Protein AF-A0A843MCW4-F1 (afdb_monomer)

Nearest PDB structures (foldseek):
  9fmd-assembly1_NO  TM=4.579E-01  e=7.662E-01  Homo sapiens

Sequence (308 aa):
MKYQCQICGYIHDEEKEGKSFKELEKCPDCKSDVSNFEIMKKDMAYKTYECEVCHYVYDEEKEGQVLVKLGKCPVCGSPLSKFKAIQKTEYRIYQCRICNYIHDEKTEKIPLKDLKECPDCGSDISNFEPAETNENNWLISFPKQYIRNDESVRHMDTIYKLCDSGKPITAPMATELPMPDWDDILILGNQLNPMPLEEDAEVSATTVIGKNAEKPLVIENPVYVSHMSYGALSKESKIALAKGSFKAKTAMCSGEGGILPEVKNEAYKYIFEYVPNKYSVTDENLKTPDAIEIKIGQATKPGMGGLL

Mean predicted aligned error: 20.22 Å

Foldseek 3Di:
DWKAQQPPGDIDDCVVVVDDLVPDQADPPPRHGSVRIDDPDPDPDFWWKAQQPPRDIDTCVVVVHDPVVVQADPPPRHGPVRIDTDDDPPQFWKAQQPPRDIDTCVVVVADLVRDQARPPPRHGSVRIDTFDADPVRDGAPDDPVPDDPDPVPVCSVVVRVCVSVVDDDQDFDDDPPDDDDPVNDDDDDDPVVVHDDDPPDDDFQWDWAPPPDPQIDIFRHPDAADADAPVNDPPVVLLVRQLVQLVRRHEREHHQNEDDVSSQVSHSFYEYECEPVCHNVDPVVVVPGSYYDYDPADRSDGPDDDDD

Solvent-accessible surface area (backbone atoms only — not comparable to full-atom values): 19126 Å² total; per-residue (Å²): 103,47,31,34,29,75,85,77,61,55,72,50,43,28,79,82,68,75,46,60,74,88,75,51,76,40,39,90,82,81,59,44,59,50,87,48,44,44,75,59,67,96,74,79,79,74,55,33,30,32,26,78,86,75,66,52,73,47,46,24,68,85,67,74,43,60,74,86,76,61,71,37,39,90,86,79,60,46,55,57,89,45,47,43,81,50,84,84,76,84,67,55,43,31,29,28,76,84,78,64,48,73,48,44,27,68,83,68,71,48,55,75,87,76,49,84,39,38,92,85,77,62,44,57,56,85,46,47,41,82,46,56,55,49,101,83,72,42,80,55,87,62,67,74,93,72,68,75,89,55,85,90,48,86,54,50,69,56,51,50,52,36,68,67,65,73,50,87,84,86,60,68,74,76,74,91,64,92,64,87,52,75,88,74,56,84,82,80,77,68,76,71,82,66,62,61,76,62,95,83,57,90,75,82,50,61,32,66,50,54,80,87,48,99,71,51,40,77,28,54,36,90,63,61,49,70,71,53,24,45,77,84,39,56,73,67,57,47,38,51,50,8,45,48,17,33,77,63,38,11,36,25,36,37,17,71,44,34,82,54,69,67,31,54,74,39,22,57,34,32,32,38,47,47,45,91,85,45,52,66,70,40,77,69,60,69,71,69,45,64,42,75,44,76,56,87,62,42,79,59,42,71,92,47,81,88,86,131

Radius of gyration: 33.35 Å; Cα contacts (8 Å, |Δi|>4): 419; chains: 1; bounding box: 77×48×87 Å

Structure (mmCIF, N/CA/C/O backbone):
data_AF-A0A843MCW4-F1
#
_entry.id   AF-A0A843MCW4-F1
#
loop_
_atom_site.group_PDB
_atom_site.id
_atom_site.type_symbol
_atom_site.label_atom_id
_atom_site.label_alt_id
_atom_site.label_comp_id
_atom_site.label_asym_id
_atom_site.label_entity_id
_atom_site.label_seq_id
_atom_site.pdbx_PDB_ins_code
_atom_site.Cartn_x
_atom_site.Cartn_y
_atom_site.Cartn_z
_atom_site.occupancy
_atom_site.B_iso_or_equiv
_atom_site.auth_seq_id
_atom_site.auth_comp_id
_atom_site.auth_asym_id
_atom_site.auth_atom_id
_atom_site.pdbx_PDB_model_num
ATOM 1 N N . MET A 1 1 ? 27.592 7.324 -52.322 1.00 69.44 1 MET A N 1
ATOM 2 C CA . MET A 1 1 ? 28.165 6.052 -51.803 1.00 69.44 1 MET A CA 1
ATOM 3 C C . MET A 1 1 ? 29.594 6.297 -51.328 1.00 69.44 1 MET A C 1
ATOM 5 O O . MET A 1 1 ? 30.178 7.294 -51.735 1.00 69.44 1 MET A O 1
ATOM 9 N N . LYS A 1 2 ? 30.139 5.421 -50.466 1.00 79.25 2 LYS A N 1
ATOM 10 C CA . LYS A 1 2 ? 31.529 5.510 -49.985 1.00 79.25 2 LYS A CA 1
ATOM 11 C C . LYS A 1 2 ? 32.395 4.409 -50.590 1.00 79.25 2 LYS A C 1
ATOM 13 O O . LYS A 1 2 ? 31.966 3.255 -50.651 1.00 79.25 2 LYS A O 1
ATOM 18 N N . TYR A 1 3 ? 33.602 4.764 -51.002 1.00 80.81 3 TYR A N 1
ATOM 19 C CA . TYR A 1 3 ? 34.576 3.853 -51.601 1.00 80.81 3 TYR A CA 1
ATOM 20 C C . TYR A 1 3 ? 35.911 4.016 -50.887 1.00 80.81 3 TYR A C 1
ATOM 22 O O . TYR A 1 3 ? 36.324 5.147 -50.636 1.00 80.81 3 TYR A O 1
ATOM 30 N N . GLN A 1 4 ? 36.591 2.913 -50.580 1.00 78.31 4 GLN A N 1
ATOM 31 C CA . GLN A 1 4 ? 37.893 2.948 -49.915 1.00 78.31 4 GLN A CA 1
ATOM 32 C C . GLN A 1 4 ? 38.980 2.404 -50.838 1.00 78.31 4 GLN A C 1
ATOM 34 O O . GLN A 1 4 ? 38.875 1.285 -51.348 1.00 78.31 4 GLN A O 1
ATOM 39 N N . CYS A 1 5 ? 40.040 3.189 -51.022 1.00 78.38 5 CYS A N 1
ATOM 40 C CA . CYS A 1 5 ? 41.244 2.752 -51.716 1.00 78.38 5 CYS A CA 1
ATOM 41 C C . CYS A 1 5 ? 41.955 1.675 -50.891 1.00 78.38 5 CYS A C 1
ATOM 43 O O . CYS A 1 5 ? 42.401 1.949 -49.778 1.00 78.38 5 CYS A O 1
ATOM 45 N N . GLN A 1 6 ? 42.134 0.480 -51.448 1.00 76.38 6 GLN A N 1
ATOM 46 C CA . GLN A 1 6 ? 42.791 -0.640 -50.763 1.00 76.38 6 GLN A CA 1
ATOM 47 C C . GLN A 1 6 ? 44.318 -0.480 -50.653 1.00 76.38 6 GLN A C 1
ATOM 49 O O . GLN A 1 6 ? 44.971 -1.240 -49.946 1.00 76.38 6 GLN A O 1
ATOM 54 N N . ILE A 1 7 ? 44.898 0.519 -51.330 1.00 73.44 7 ILE A N 1
ATOM 55 C CA . ILE A 1 7 ? 46.341 0.802 -51.282 1.00 73.44 7 ILE A CA 1
ATOM 56 C C . ILE A 1 7 ? 46.698 1.760 -50.141 1.00 73.44 7 ILE A C 1
ATOM 58 O O . ILE A 1 7 ? 47.665 1.517 -49.427 1.00 73.44 7 ILE A O 1
ATOM 62 N N . CYS A 1 8 ? 45.955 2.861 -49.976 1.00 65.88 8 CYS A N 1
ATOM 63 C CA . CYS A 1 8 ? 46.290 3.905 -48.993 1.00 65.88 8 CYS A CA 1
ATOM 64 C C . CYS A 1 8 ? 45.186 4.212 -47.976 1.00 65.88 8 CYS A C 1
ATOM 66 O O . CYS A 1 8 ? 45.410 4.988 -47.053 1.00 65.88 8 CYS A O 1
ATOM 68 N N . GLY A 1 9 ? 43.993 3.636 -48.130 1.00 64.62 9 GLY A N 1
ATOM 69 C CA . GLY A 1 9 ? 42.875 3.857 -47.216 1.00 64.62 9 GLY A CA 1
ATOM 70 C C . GLY A 1 9 ? 42.079 5.145 -47.447 1.00 64.62 9 GLY A C 1
ATOM 71 O O . GLY A 1 9 ? 41.150 5.388 -46.682 1.00 64.62 9 GLY A O 1
ATOM 72 N N . TYR A 1 10 ? 42.380 5.943 -48.484 1.00 77.62 10 TYR A N 1
ATOM 73 C CA . TYR A 1 10 ? 41.585 7.125 -48.851 1.00 77.62 10 TYR A CA 1
ATOM 74 C C . TYR A 1 10 ? 40.106 6.767 -49.060 1.00 77.62 10 TYR A C 1
ATOM 76 O O . TYR A 1 10 ? 39.800 5.805 -49.772 1.00 77.62 10 TYR A O 1
ATOM 84 N N . ILE A 1 11 ? 39.202 7.559 -48.471 1.00 77.94 11 ILE A N 1
ATOM 85 C CA . ILE A 1 11 ? 37.749 7.357 -48.536 1.00 77.94 11 ILE A CA 1
ATOM 86 C C . ILE A 1 11 ? 37.133 8.419 -49.448 1.00 77.94 11 ILE A C 1
ATOM 88 O O . ILE A 1 11 ? 37.114 9.594 -49.094 1.00 77.94 11 ILE A O 1
ATOM 92 N N . HIS A 1 12 ? 36.581 7.989 -50.583 1.00 79.19 12 HIS A N 1
ATOM 93 C CA . HIS A 1 12 ? 35.784 8.838 -51.470 1.00 79.19 12 HIS A CA 1
ATOM 94 C C . HIS A 1 12 ? 34.314 8.784 -51.059 1.00 79.19 12 HIS A C 1
ATOM 96 O O . HIS A 1 12 ? 33.696 7.718 -51.137 1.00 79.19 12 HIS A O 1
ATOM 102 N N . ASP A 1 13 ? 33.754 9.914 -50.626 1.00 82.00 13 ASP A N 1
ATOM 103 C CA . ASP A 1 13 ? 32.345 10.053 -50.239 1.00 82.00 13 ASP A CA 1
ATOM 104 C C . ASP A 1 13 ? 31.614 10.967 -51.229 1.00 82.00 13 ASP A C 1
ATOM 106 O O . ASP A 1 13 ? 31.750 12.191 -51.186 1.00 82.00 13 ASP A O 1
ATOM 110 N N . GLU A 1 14 ? 30.829 10.369 -52.128 1.00 80.00 14 GLU A N 1
ATOM 111 C CA . GLU A 1 14 ? 30.171 11.098 -53.223 1.00 80.00 14 GLU A CA 1
ATOM 112 C C . GLU A 1 14 ? 29.222 12.211 -52.737 1.00 80.00 14 GLU A C 1
ATOM 114 O O . GLU A 1 14 ? 29.056 13.206 -53.438 1.00 80.00 14 GLU A O 1
ATOM 119 N N . GLU A 1 15 ? 28.618 12.079 -51.546 1.00 73.38 15 GLU A N 1
ATOM 120 C CA . GLU A 1 15 ? 27.717 13.105 -50.988 1.00 73.38 15 GLU A CA 1
ATOM 121 C C . GLU A 1 15 ? 28.488 14.318 -50.465 1.00 73.38 15 GLU A C 1
ATOM 123 O O . GLU A 1 15 ? 28.042 15.455 -50.603 1.00 73.38 15 GLU A O 1
ATOM 128 N N . LYS A 1 16 ? 29.660 14.078 -49.873 1.00 75.50 16 LYS A N 1
ATOM 129 C CA . LYS A 1 16 ? 30.491 15.126 -49.276 1.00 75.50 16 LYS A CA 1
ATOM 130 C C . LYS A 1 16 ? 31.325 15.859 -50.321 1.00 75.50 16 LYS A C 1
ATOM 132 O O . LYS A 1 16 ? 31.553 17.059 -50.197 1.00 75.50 16 LYS A O 1
ATOM 137 N N . GLU A 1 17 ? 31.793 15.138 -51.331 1.00 75.12 17 GLU A N 1
ATOM 138 C CA . GLU A 1 17 ? 32.662 15.687 -52.373 1.00 75.12 17 GLU A CA 1
ATOM 139 C C . GLU A 1 17 ? 31.891 16.206 -53.592 1.00 75.12 17 GLU A C 1
ATOM 141 O O . GLU A 1 17 ? 32.477 16.874 -54.444 1.00 75.12 17 GLU A O 1
ATOM 146 N N . GLY A 1 18 ? 30.585 15.921 -53.685 1.00 71.69 18 GLY A N 1
ATOM 147 C CA . GLY A 1 18 ? 29.725 16.373 -54.783 1.00 71.69 18 GLY A CA 1
ATOM 148 C C . GLY A 1 18 ? 30.126 15.821 -56.156 1.00 71.69 18 GLY A C 1
ATOM 149 O O . GLY A 1 18 ? 29.687 16.351 -57.174 1.00 71.69 18 GLY A O 1
ATOM 150 N N . LYS A 1 19 ? 30.974 14.785 -56.186 1.00 75.88 19 LYS A N 1
ATOM 151 C CA . LYS A 1 19 ? 31.511 14.136 -57.389 1.00 75.88 19 LYS A CA 1
ATOM 152 C C . LYS A 1 19 ? 31.263 12.639 -57.330 1.00 75.88 19 LYS A C 1
ATOM 154 O O . LYS A 1 19 ? 31.558 11.997 -56.316 1.00 75.88 19 LYS A O 1
ATOM 159 N N . SER A 1 20 ? 30.753 12.071 -58.421 1.00 79.94 20 SER A N 1
ATOM 160 C CA . SER A 1 20 ? 30.540 10.624 -58.499 1.00 79.94 20 SER A CA 1
ATOM 161 C C . SER A 1 20 ? 31.873 9.883 -58.601 1.00 79.94 20 SER A C 1
ATOM 163 O O . SER A 1 20 ? 32.802 10.341 -59.259 1.00 79.94 20 SER A O 1
ATOM 165 N N . PHE A 1 21 ? 31.959 8.692 -58.010 1.00 81.31 21 PHE A N 1
ATOM 166 C CA . PHE A 1 21 ? 33.124 7.812 -58.092 1.00 81.31 21 PHE A CA 1
ATOM 167 C C . PHE A 1 21 ? 33.522 7.492 -59.542 1.00 81.31 21 PHE A C 1
ATOM 169 O O . PHE A 1 21 ? 34.699 7.326 -59.840 1.00 81.31 21 PHE A O 1
ATOM 176 N N . LYS A 1 22 ? 32.555 7.479 -60.469 1.00 80.19 22 LYS A N 1
ATOM 177 C CA . LYS A 1 22 ? 32.808 7.269 -61.904 1.00 80.19 22 LYS A CA 1
ATOM 178 C C . LYS A 1 22 ? 33.642 8.379 -62.555 1.00 80.19 22 LYS A C 1
ATOM 180 O O . LYS A 1 22 ? 34.147 8.171 -63.651 1.00 80.19 22 LYS A O 1
ATOM 185 N N . GLU A 1 23 ? 33.755 9.538 -61.912 1.00 81.06 23 GLU A N 1
ATOM 186 C CA . GLU A 1 23 ? 34.541 10.682 -62.388 1.00 81.06 23 GLU A CA 1
ATOM 187 C C . GLU A 1 23 ? 35.993 10.645 -61.889 1.00 81.06 23 GLU A C 1
ATOM 189 O O . GLU A 1 23 ? 36.800 11.487 -62.284 1.00 81.06 23 GLU A O 1
ATOM 194 N N . LEU A 1 24 ? 36.352 9.685 -61.028 1.00 80.88 24 LEU A N 1
ATOM 195 C CA . LEU A 1 24 ? 37.744 9.465 -60.656 1.00 80.88 24 LEU A CA 1
ATOM 196 C C . LEU A 1 24 ? 38.452 8.606 -61.702 1.00 80.88 24 LEU A C 1
ATOM 198 O O . LEU A 1 24 ? 38.015 7.508 -62.029 1.00 80.88 24 LEU A O 1
ATOM 202 N N . GLU A 1 25 ? 39.607 9.084 -62.162 1.00 83.56 25 GLU A N 1
ATOM 203 C CA . GLU A 1 25 ? 40.545 8.283 -62.958 1.00 83.56 25 GLU A CA 1
ATOM 204 C C . GLU A 1 25 ? 41.611 7.611 -62.081 1.00 83.56 25 GLU A C 1
ATOM 206 O O . GLU A 1 25 ? 42.102 6.530 -62.403 1.00 83.56 25 GLU A O 1
ATOM 211 N N . LYS A 1 26 ? 41.983 8.240 -60.955 1.00 86.81 26 LYS A N 1
ATOM 212 C CA . LYS A 1 26 ? 42.995 7.750 -60.002 1.00 86.81 26 LYS A CA 1
ATOM 213 C C . LYS A 1 26 ? 42.648 8.155 -58.575 1.00 86.81 26 LYS A C 1
ATOM 215 O O . LYS A 1 26 ? 41.974 9.161 -58.366 1.00 86.81 26 LYS A O 1
ATOM 220 N N . CYS A 1 27 ? 43.187 7.430 -57.597 1.00 80.88 27 CYS A N 1
ATOM 221 C CA . CYS A 1 27 ? 43.131 7.817 -56.190 1.00 80.88 27 CYS A CA 1
ATOM 222 C C . CYS A 1 27 ? 43.669 9.251 -56.003 1.00 80.88 27 CYS A C 1
ATOM 224 O O . CYS A 1 27 ? 44.809 9.514 -56.403 1.00 80.88 27 CYS A O 1
ATOM 226 N N . PRO A 1 28 ? 42.914 10.179 -55.384 1.00 82.25 28 PRO A N 1
ATOM 227 C CA . PRO A 1 28 ? 43.373 11.551 -55.159 1.00 82.25 28 PRO A CA 1
ATOM 228 C C . PRO A 1 28 ? 44.653 11.617 -54.324 1.00 82.25 28 PRO A C 1
ATOM 230 O O . PRO A 1 28 ? 45.510 12.463 -54.596 1.00 82.25 28 PRO A O 1
ATOM 233 N N . ASP A 1 29 ? 44.789 10.681 -53.384 1.00 81.94 29 ASP A N 1
ATOM 234 C CA . ASP A 1 29 ? 45.876 10.596 -52.416 1.00 81.94 29 ASP A CA 1
ATOM 235 C C . ASP A 1 29 ? 47.100 9.850 -52.982 1.00 81.94 29 ASP A C 1
ATOM 237 O O . ASP A 1 29 ? 48.098 10.469 -53.345 1.00 81.94 29 ASP A O 1
ATOM 241 N N . CYS A 1 30 ? 47.014 8.531 -53.188 1.00 79.69 30 CYS A N 1
ATOM 242 C CA . CYS A 1 30 ? 48.171 7.722 -53.600 1.00 79.69 30 CYS A CA 1
ATOM 243 C C . CYS A 1 30 ? 48.357 7.555 -55.118 1.00 79.69 30 CYS A C 1
ATOM 245 O O . CYS A 1 30 ? 49.265 6.847 -55.550 1.00 79.69 30 CYS A O 1
ATOM 247 N N . LYS A 1 31 ? 47.496 8.170 -55.943 1.00 85.19 31 LYS A N 1
ATOM 248 C CA . LYS A 1 31 ? 47.510 8.086 -57.420 1.00 85.19 31 LYS A CA 1
ATOM 249 C C . LYS A 1 31 ? 47.381 6.671 -58.005 1.00 85.19 31 LYS A C 1
ATOM 251 O O . LYS A 1 31 ? 47.575 6.504 -59.210 1.00 85.19 31 LYS A O 1
ATOM 256 N N . SER A 1 32 ? 47.041 5.675 -57.185 1.00 78.56 32 SER A N 1
ATOM 257 C CA . SER A 1 32 ? 46.741 4.320 -57.650 1.00 78.56 32 SER A CA 1
ATOM 258 C C . SER A 1 32 ? 45.510 4.309 -58.556 1.00 78.56 32 SER A C 1
ATOM 260 O O . SER A 1 32 ? 44.662 5.202 -58.495 1.00 78.56 32 SER A O 1
ATOM 262 N N . ASP A 1 33 ? 45.440 3.308 -59.428 1.00 84.69 33 ASP A N 1
ATOM 263 C CA . ASP A 1 33 ? 44.321 3.139 -60.347 1.00 84.69 33 ASP A CA 1
ATOM 264 C C . ASP A 1 33 ? 43.005 2.926 -59.584 1.00 84.69 33 ASP A C 1
ATOM 266 O O . ASP A 1 33 ? 42.992 2.271 -58.535 1.00 84.69 33 ASP A O 1
ATOM 270 N N . VAL A 1 34 ? 41.902 3.465 -60.110 1.00 81.88 34 VAL A N 1
ATOM 271 C CA . VAL A 1 34 ? 40.573 3.365 -59.483 1.00 81.88 34 VAL A CA 1
ATOM 272 C C . VAL A 1 34 ? 40.051 1.939 -59.348 1.00 81.88 34 VAL A C 1
ATOM 274 O O . VAL A 1 34 ? 39.206 1.697 -58.492 1.00 81.88 34 VAL A O 1
ATOM 277 N N . SER A 1 35 ? 40.596 0.976 -60.095 1.00 80.94 35 SER A N 1
ATOM 278 C CA . SER A 1 35 ? 40.344 -0.458 -59.879 1.00 80.94 35 SER A CA 1
ATOM 279 C C . SER A 1 35 ? 40.717 -0.948 -58.476 1.00 80.94 35 SER A C 1
ATOM 281 O O . SER A 1 35 ? 40.186 -1.961 -58.033 1.00 80.94 35 SER A O 1
ATOM 283 N N . ASN A 1 36 ? 41.577 -0.224 -57.749 1.00 78.94 36 ASN A N 1
ATOM 284 C CA . ASN A 1 36 ? 41.955 -0.549 -56.371 1.00 78.94 36 ASN A CA 1
ATOM 285 C C . ASN A 1 36 ? 40.997 0.030 -55.319 1.00 78.94 36 ASN A C 1
ATOM 287 O O . ASN A 1 36 ? 41.298 -0.018 -54.124 1.00 78.94 36 ASN A O 1
ATOM 291 N N . PHE A 1 37 ? 39.879 0.631 -55.727 1.00 80.25 37 PHE A N 1
ATOM 292 C CA . PHE A 1 37 ? 38.828 1.043 -54.805 1.00 80.25 37 PHE A CA 1
ATOM 293 C C . PHE A 1 37 ? 37.769 -0.039 -54.697 1.00 80.25 37 PHE A C 1
ATOM 295 O O . PHE A 1 37 ? 37.211 -0.495 -55.693 1.00 80.25 37 PHE A O 1
ATOM 302 N N . GLU A 1 38 ? 37.427 -0.377 -53.462 1.00 74.62 38 GLU A N 1
ATOM 303 C CA . GLU A 1 38 ? 36.286 -1.235 -53.183 1.00 74.62 38 GLU A CA 1
ATOM 304 C C 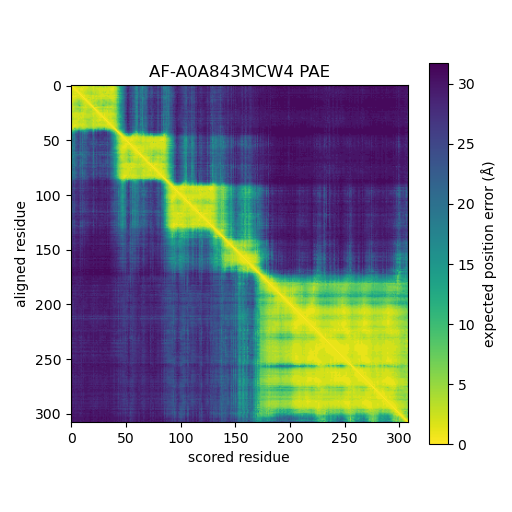. GLU A 1 38 ? 35.119 -0.403 -52.660 1.00 74.62 38 GLU A C 1
ATOM 306 O O . GLU A 1 38 ? 35.286 0.545 -51.882 1.00 74.62 38 GLU A O 1
ATOM 311 N N . ILE A 1 39 ? 33.912 -0.766 -53.105 1.00 70.56 39 ILE A N 1
ATOM 312 C CA . ILE A 1 39 ? 32.674 -0.239 -52.536 1.00 70.56 39 ILE A CA 1
ATOM 313 C C . ILE A 1 39 ? 32.658 -0.642 -51.070 1.00 70.56 39 ILE A C 1
ATOM 315 O O . ILE A 1 39 ? 32.650 -1.835 -50.755 1.00 70.56 39 ILE A O 1
ATOM 319 N N . MET A 1 40 ? 32.563 0.341 -50.179 1.00 63.81 40 MET A N 1
ATOM 320 C CA . MET A 1 40 ? 32.256 0.054 -48.787 1.00 63.81 40 MET A CA 1
ATOM 321 C C . MET A 1 40 ? 30.799 -0.413 -48.730 1.00 63.81 40 MET A C 1
ATOM 323 O O . MET A 1 40 ? 29.864 0.392 -48.698 1.00 63.81 40 MET A O 1
ATOM 327 N N . LYS A 1 41 ? 30.593 -1.735 -48.799 1.00 49.56 41 LYS A N 1
ATOM 328 C CA . LYS A 1 41 ? 29.284 -2.345 -48.549 1.00 49.56 41 LYS A CA 1
ATOM 329 C C . LYS A 1 41 ? 28.898 -1.995 -47.117 1.00 49.56 41 LYS A C 1
ATOM 331 O O . LYS A 1 41 ? 29.693 -2.177 -46.203 1.00 49.56 41 LYS A O 1
ATOM 336 N N . LYS A 1 42 ? 27.686 -1.473 -46.942 1.00 43.19 42 LYS A N 1
ATOM 337 C CA . LYS A 1 42 ? 27.235 -0.825 -45.705 1.00 43.19 42 LYS A CA 1
ATOM 338 C C . LYS A 1 42 ? 27.132 -1.740 -44.474 1.00 43.19 42 LYS A C 1
ATOM 340 O O . LYS A 1 42 ? 26.821 -1.218 -43.419 1.00 43.19 42 LYS A O 1
ATOM 345 N N . ASP A 1 43 ? 27.449 -3.034 -44.567 1.00 40.56 43 ASP A N 1
ATOM 346 C CA . ASP A 1 43 ? 27.324 -3.982 -43.456 1.00 40.56 43 ASP A CA 1
ATOM 347 C C . ASP A 1 43 ? 28.400 -5.087 -43.522 1.00 40.56 43 ASP A C 1
ATOM 349 O O . ASP A 1 43 ? 28.171 -6.176 -44.051 1.00 40.56 43 ASP A O 1
ATOM 353 N N . MET A 1 44 ? 29.589 -4.834 -42.971 1.00 36.91 44 MET A N 1
ATOM 354 C CA . MET A 1 44 ? 30.461 -5.904 -42.466 1.00 36.91 44 MET A CA 1
ATOM 355 C C . MET A 1 44 ? 30.278 -5.930 -40.950 1.00 36.91 44 MET A C 1
ATOM 357 O O . MET A 1 44 ? 30.900 -5.166 -40.220 1.00 36.91 44 MET A O 1
ATOM 361 N N . ALA A 1 45 ? 29.342 -6.755 -40.483 1.00 43.88 45 ALA A N 1
ATOM 362 C CA . ALA A 1 45 ? 29.113 -6.939 -39.058 1.00 43.88 45 ALA A CA 1
ATOM 363 C C . ALA A 1 45 ? 30.297 -7.720 -38.471 1.00 43.88 45 ALA A C 1
ATOM 365 O O . ALA A 1 45 ? 30.369 -8.938 -38.643 1.00 43.88 45 ALA A O 1
ATOM 366 N N . TYR A 1 46 ? 31.224 -7.018 -37.818 1.00 48.84 46 TYR A N 1
ATOM 367 C CA . TYR A 1 46 ? 32.192 -7.629 -36.911 1.00 48.84 46 TYR A CA 1
ATOM 368 C C . TYR A 1 46 ? 31.417 -8.400 -35.837 1.00 48.84 46 TYR A C 1
ATOM 370 O O . TYR A 1 46 ? 30.456 -7.878 -35.265 1.00 48.84 46 TYR A O 1
ATOM 378 N N . LYS A 1 47 ? 31.766 -9.673 -35.628 1.00 60.34 47 LYS A N 1
ATOM 379 C CA . LYS A 1 47 ? 31.042 -10.564 -34.714 1.00 60.34 47 LYS A CA 1
ATOM 380 C C . LYS A 1 47 ? 31.919 -10.935 -33.533 1.00 60.34 47 LYS A C 1
ATOM 382 O O . LYS A 1 47 ? 33.124 -11.136 -33.658 1.00 60.34 47 LYS A O 1
ATOM 387 N N . THR A 1 48 ? 31.278 -11.077 -32.384 1.00 70.06 48 THR A N 1
ATOM 388 C CA . THR A 1 48 ? 31.903 -11.634 -31.192 1.00 70.06 48 THR A CA 1
ATOM 389 C C . THR A 1 48 ? 31.492 -13.098 -31.072 1.00 70.06 48 THR A C 1
ATOM 391 O O . THR A 1 48 ? 30.354 -13.462 -31.376 1.00 70.06 48 THR A O 1
ATOM 394 N N . TYR A 1 49 ? 32.416 -13.951 -30.650 1.00 76.62 49 TYR A N 1
ATOM 395 C CA . TYR A 1 49 ? 32.194 -15.385 -30.520 1.00 76.62 49 TYR A CA 1
ATOM 396 C C . TYR A 1 49 ? 32.652 -15.873 -29.157 1.00 76.62 49 TYR A C 1
ATOM 398 O O . TYR A 1 49 ? 33.664 -15.412 -28.645 1.00 76.62 49 TYR A O 1
ATOM 406 N N . GLU A 1 50 ? 31.961 -16.854 -28.598 1.00 78.62 50 GLU A N 1
ATOM 407 C CA . GLU A 1 50 ? 32.314 -17.471 -27.323 1.00 78.62 50 GLU A CA 1
ATOM 408 C C . GLU A 1 50 ? 32.596 -18.961 -27.517 1.00 78.62 50 GLU A C 1
ATOM 410 O O . GLU A 1 50 ? 31.824 -19.672 -28.165 1.00 78.62 50 GLU A O 1
ATOM 415 N N . CYS A 1 51 ? 33.709 -19.445 -26.967 1.00 75.69 51 CYS A N 1
ATOM 416 C CA . CYS A 1 51 ? 34.028 -20.866 -26.950 1.00 75.69 51 CYS A CA 1
ATOM 417 C C . CYS A 1 51 ? 33.153 -21.603 -25.933 1.00 75.69 51 CYS A C 1
ATOM 419 O O . CYS A 1 51 ? 33.291 -21.396 -24.737 1.00 75.69 51 CYS A O 1
ATOM 421 N N . GLU A 1 52 ? 32.349 -22.560 -26.375 1.00 76.25 52 GLU A N 1
ATOM 422 C CA . GLU A 1 52 ? 31.458 -23.350 -25.515 1.00 76.25 52 GLU A CA 1
ATOM 423 C C . GLU A 1 52 ? 32.177 -24.257 -24.508 1.00 76.25 52 GLU A C 1
ATOM 425 O O . GLU A 1 52 ? 31.541 -24.823 -23.628 1.00 76.25 52 GLU A O 1
ATOM 430 N N . VAL A 1 53 ? 33.484 -24.474 -24.679 1.00 74.56 53 VAL A N 1
ATOM 431 C CA . VAL A 1 53 ? 34.263 -25.386 -23.827 1.00 74.56 53 VAL A CA 1
ATOM 432 C C . VAL A 1 53 ? 34.920 -24.646 -22.667 1.00 74.56 53 VAL A C 1
ATOM 434 O O . VAL A 1 53 ? 35.044 -25.198 -21.581 1.00 74.56 53 VAL A O 1
ATOM 437 N N . CYS A 1 54 ? 35.386 -23.417 -22.899 1.00 62.78 54 CYS A N 1
ATOM 438 C CA . CYS A 1 54 ? 36.154 -22.661 -21.907 1.00 62.78 54 CYS A CA 1
ATOM 439 C C . CYS A 1 54 ? 35.695 -21.209 -21.742 1.00 62.78 54 CYS A C 1
ATOM 441 O O . CYS A 1 54 ? 36.403 -20.428 -21.116 1.00 62.78 54 CYS A O 1
ATOM 443 N N . HIS A 1 55 ? 34.579 -20.833 -22.367 1.00 68.94 55 HIS A N 1
ATOM 444 C CA . HIS A 1 55 ? 33.968 -19.501 -22.319 1.00 68.94 55 HIS A CA 1
ATOM 445 C C . HIS A 1 55 ? 34.882 -18.352 -22.773 1.00 68.94 55 HIS A C 1
ATOM 447 O O . HIS A 1 55 ? 34.644 -17.184 -22.483 1.00 68.94 55 HIS A O 1
ATOM 453 N N . TYR A 1 56 ? 35.941 -18.666 -23.529 1.00 74.38 56 TYR A N 1
ATOM 454 C CA . TYR A 1 56 ? 36.815 -17.645 -24.098 1.00 74.38 56 TYR A CA 1
ATOM 455 C C . TYR A 1 56 ? 36.064 -16.847 -25.165 1.00 74.38 56 TYR A C 1
ATOM 457 O O . TYR A 1 56 ? 35.567 -17.426 -26.137 1.00 74.38 56 TYR A O 1
ATOM 465 N N . VAL A 1 57 ? 36.030 -15.527 -24.990 1.00 72.50 57 VAL A N 1
ATOM 466 C CA . VAL A 1 57 ? 35.371 -14.589 -25.897 1.00 72.50 57 VAL A CA 1
ATOM 467 C C . VAL A 1 57 ? 36.387 -14.034 -26.893 1.00 72.50 57 VAL A C 1
ATOM 469 O O . VAL A 1 57 ? 37.373 -13.411 -26.506 1.00 72.50 57 VAL A O 1
ATOM 472 N N . TYR A 1 58 ? 36.130 -14.255 -28.179 1.00 75.00 58 TYR A N 1
ATOM 473 C CA . TYR A 1 58 ? 36.902 -13.731 -29.296 1.00 75.00 58 TYR A CA 1
ATOM 474 C C . TYR A 1 58 ? 36.128 -12.610 -29.993 1.00 75.00 58 TYR A C 1
ATOM 476 O O . TYR A 1 58 ? 35.020 -12.825 -30.488 1.00 75.00 58 TYR A O 1
ATOM 484 N N . ASP A 1 59 ? 36.715 -11.418 -30.028 1.00 75.81 59 ASP A N 1
ATOM 485 C CA . ASP A 1 59 ? 36.132 -10.219 -30.628 1.00 75.81 59 ASP A CA 1
ATOM 486 C C . ASP A 1 59 ? 36.937 -9.838 -31.877 1.00 75.81 59 ASP A C 1
ATOM 488 O O . ASP A 1 59 ? 38.0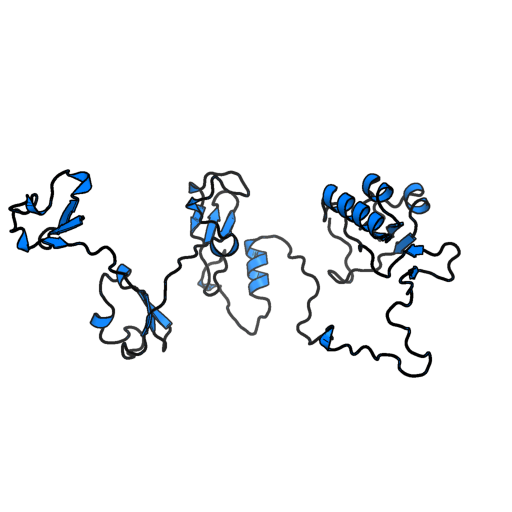74 -9.374 -31.778 1.00 75.81 59 ASP A O 1
ATOM 492 N N . GLU A 1 60 ? 36.350 -10.057 -33.057 1.00 75.25 60 GLU A N 1
ATOM 493 C CA . GLU A 1 60 ? 37.019 -9.805 -34.340 1.00 75.25 60 GLU A CA 1
ATOM 494 C C . GLU A 1 60 ? 37.402 -8.331 -34.538 1.00 75.25 60 GLU A C 1
ATOM 496 O O . GLU A 1 60 ? 38.341 -8.035 -35.279 1.00 75.25 60 GLU A O 1
ATOM 501 N N . GLU A 1 61 ? 36.693 -7.404 -33.885 1.00 66.38 61 GLU A N 1
ATOM 502 C CA . GLU A 1 61 ? 36.967 -5.969 -33.968 1.00 66.38 61 GLU A CA 1
ATOM 503 C C . GLU A 1 61 ? 38.199 -5.599 -33.136 1.00 66.38 61 GLU A C 1
ATOM 505 O O . GLU A 1 61 ? 39.098 -4.918 -33.629 1.00 66.38 61 GLU A O 1
ATOM 510 N N . LYS A 1 62 ? 38.286 -6.103 -31.898 1.00 68.12 62 LYS A N 1
ATOM 511 C CA . LYS A 1 62 ? 39.437 -5.851 -31.010 1.00 68.12 62 LYS A CA 1
ATOM 512 C C . LYS A 1 62 ? 40.724 -6.472 -31.527 1.00 68.12 62 LYS A C 1
ATOM 514 O O . LYS A 1 62 ? 41.787 -5.870 -31.419 1.00 68.12 62 LYS A O 1
ATOM 519 N N . GLU A 1 63 ? 40.620 -7.675 -32.069 1.00 73.62 63 GLU A N 1
ATOM 520 C CA . GLU A 1 63 ? 41.773 -8.435 -32.548 1.00 73.62 63 GLU A CA 1
ATOM 521 C C . GLU A 1 63 ? 42.164 -8.032 -33.980 1.00 73.62 63 GLU A C 1
ATOM 523 O O . GLU A 1 63 ? 43.195 -8.466 -34.492 1.00 73.62 63 GLU A O 1
ATOM 528 N N . GLY A 1 64 ? 41.342 -7.211 -34.652 1.00 63.16 64 GLY A N 1
ATOM 529 C CA . GLY A 1 64 ? 41.557 -6.783 -36.037 1.00 63.16 64 GLY A CA 1
ATOM 530 C C . GLY A 1 64 ? 41.624 -7.951 -37.028 1.00 63.16 64 GLY A C 1
ATOM 531 O O . GLY A 1 64 ? 42.174 -7.820 -38.125 1.00 63.16 64 GLY A O 1
ATOM 532 N N . GLN A 1 65 ? 41.109 -9.118 -36.635 1.00 68.56 65 GLN A N 1
ATOM 533 C CA . GLN A 1 65 ? 41.270 -10.381 -37.335 1.00 68.56 65 GLN A CA 1
ATOM 534 C C . GLN A 1 65 ? 40.004 -11.230 -37.188 1.00 68.56 65 GLN A C 1
ATOM 536 O O . GLN A 1 65 ? 39.393 -11.297 -36.131 1.00 68.56 65 GLN A O 1
ATOM 541 N N . VAL A 1 66 ? 39.607 -11.899 -38.272 1.00 71.88 66 VAL A N 1
ATOM 542 C CA . VAL A 1 66 ? 38.430 -12.780 -38.275 1.00 71.88 66 VAL A CA 1
ATOM 543 C C . VAL A 1 66 ? 38.730 -14.135 -37.620 1.00 71.88 66 VAL A C 1
ATOM 545 O O . VAL A 1 66 ? 39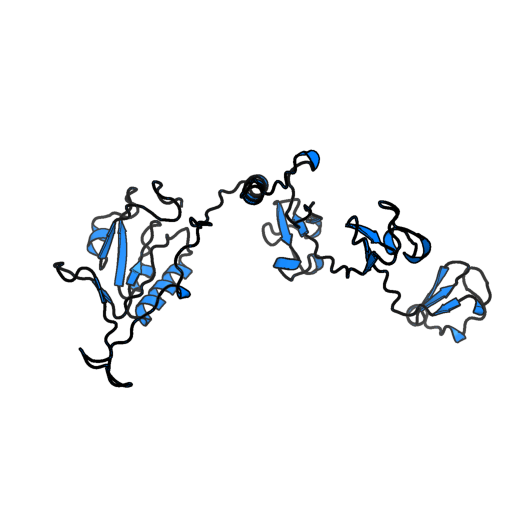.806 -14.704 -37.841 1.00 71.88 66 VAL A O 1
ATOM 548 N N . LEU A 1 67 ? 37.764 -14.696 -36.881 1.00 71.19 67 LEU A N 1
ATOM 549 C CA . LEU A 1 67 ? 37.895 -15.899 -36.037 1.00 71.19 67 LEU A CA 1
ATOM 550 C C . LEU A 1 67 ? 38.473 -17.094 -36.798 1.00 71.19 67 LEU A C 1
ATOM 552 O O . LEU A 1 67 ? 39.288 -17.852 -36.271 1.00 71.19 67 LEU A O 1
ATOM 556 N N . VAL A 1 68 ? 38.083 -17.249 -38.065 1.00 70.38 68 VAL A N 1
ATOM 557 C CA . VAL A 1 68 ? 38.540 -18.339 -38.943 1.00 70.38 68 VAL A CA 1
ATOM 558 C C . VAL A 1 68 ? 40.062 -18.401 -39.092 1.00 70.38 68 VAL A C 1
ATOM 560 O O . VAL A 1 68 ? 40.595 -19.455 -39.434 1.00 70.38 68 VAL A O 1
ATOM 563 N N . LYS A 1 69 ? 40.783 -17.311 -38.800 1.00 75.88 69 LYS A N 1
ATOM 564 C CA . LYS A 1 69 ? 42.246 -17.278 -38.857 1.00 75.88 69 LYS A CA 1
ATOM 565 C C . LYS A 1 69 ? 42.950 -17.756 -37.576 1.00 75.88 69 LYS A C 1
ATOM 567 O O . LYS A 1 69 ? 44.164 -17.928 -37.633 1.00 75.88 69 LYS A O 1
ATOM 572 N N . LEU A 1 70 ? 42.252 -18.020 -36.462 1.00 70.81 70 LEU A N 1
ATOM 573 C CA . LEU A 1 70 ? 42.887 -18.569 -35.245 1.00 70.81 70 LEU A CA 1
ATOM 574 C C . LEU A 1 70 ? 43.214 -20.063 -35.333 1.00 70.81 70 LEU A C 1
ATOM 576 O O . LEU A 1 70 ? 44.059 -20.556 -34.588 1.00 70.81 70 LEU A O 1
ATOM 580 N N . GLY A 1 71 ? 42.532 -20.809 -36.206 1.00 79.44 71 GLY A N 1
ATOM 581 C CA . GLY A 1 71 ? 42.655 -22.265 -36.344 1.00 79.44 71 GLY A CA 1
ATOM 582 C C . GLY A 1 71 ? 42.074 -23.078 -35.173 1.00 79.44 71 GLY A C 1
ATOM 583 O O . GLY A 1 71 ? 41.325 -24.025 -35.403 1.00 79.44 71 GLY A O 1
ATOM 584 N N . LYS A 1 72 ? 42.371 -22.713 -33.921 1.00 85.12 72 LYS A N 1
ATOM 585 C CA . LYS A 1 72 ? 41.854 -23.332 -32.686 1.00 85.12 72 LYS A CA 1
ATOM 586 C C . LYS A 1 72 ? 41.693 -22.294 -31.575 1.00 85.12 72 LYS A C 1
ATOM 588 O O . LYS A 1 72 ? 42.283 -21.221 -31.641 1.00 85.12 72 LYS A O 1
ATOM 593 N N . CYS A 1 73 ? 40.923 -22.626 -30.540 1.00 79.44 73 CYS A N 1
ATOM 594 C CA . CYS A 1 73 ? 40.807 -21.792 -29.347 1.00 79.44 73 CYS A CA 1
ATOM 595 C C . CYS A 1 73 ? 42.204 -21.544 -28.746 1.00 79.44 73 CYS A C 1
ATOM 597 O O . CYS A 1 73 ? 42.912 -22.519 -28.472 1.00 79.44 73 CYS A O 1
ATOM 599 N N . PRO A 1 74 ? 42.601 -20.286 -28.496 1.00 80.19 74 PRO A N 1
ATOM 600 C CA . PRO A 1 74 ? 43.923 -19.974 -27.958 1.00 80.19 74 PRO A CA 1
ATOM 601 C C . PRO A 1 74 ? 44.069 -20.382 -26.485 1.00 80.19 74 PRO A C 1
ATOM 603 O O . PRO A 1 74 ? 45.187 -20.577 -26.022 1.00 80.19 74 PRO A O 1
ATOM 606 N N . VAL A 1 75 ? 42.953 -20.552 -25.764 1.00 82.25 75 VAL A N 1
ATOM 607 C CA . VAL A 1 75 ? 42.944 -20.911 -24.338 1.00 82.25 75 VAL A CA 1
ATOM 608 C C . VAL A 1 75 ? 42.910 -22.426 -24.135 1.00 82.25 75 VAL A C 1
ATOM 610 O O . VAL A 1 75 ? 43.782 -22.978 -23.474 1.00 82.25 75 VAL A O 1
ATOM 613 N N . CYS A 1 76 ? 41.926 -23.123 -24.713 1.00 74.25 76 CYS A N 1
ATOM 614 C CA . CYS A 1 76 ? 41.724 -24.557 -24.461 1.00 74.25 76 CYS A CA 1
ATOM 615 C C . CYS A 1 76 ? 42.113 -25.474 -25.630 1.00 74.25 76 CYS A C 1
ATOM 617 O O . CYS A 1 76 ? 42.009 -26.692 -25.518 1.00 74.25 76 CYS A O 1
ATOM 619 N N . GLY A 1 77 ? 42.510 -24.922 -26.780 1.00 84.62 77 GLY A N 1
ATOM 620 C CA . GLY A 1 77 ? 42.865 -25.705 -27.968 1.00 84.62 77 GLY A CA 1
ATOM 621 C C . GLY A 1 77 ? 41.686 -26.356 -28.698 1.00 84.62 77 GLY A C 1
ATOM 622 O O . GLY A 1 77 ? 41.910 -27.032 -29.702 1.00 84.62 77 GLY A O 1
ATOM 623 N N . SER A 1 78 ? 40.447 -26.143 -28.241 1.00 83.94 78 SER A N 1
ATOM 624 C CA . SER A 1 78 ? 39.244 -26.669 -28.894 1.00 83.94 78 SER A CA 1
ATOM 625 C C . SER A 1 78 ? 39.110 -26.175 -30.340 1.00 83.94 78 SER A C 1
ATOM 627 O O . SER A 1 78 ? 39.480 -25.036 -30.641 1.00 83.94 78 SER A O 1
ATOM 629 N N . PRO A 1 79 ? 38.559 -26.995 -31.250 1.00 85.56 79 PRO A N 1
ATOM 630 C CA . PRO A 1 79 ? 38.349 -26.594 -32.637 1.00 85.56 79 PRO A CA 1
ATOM 631 C C . PRO A 1 79 ? 37.346 -25.438 -32.733 1.00 85.56 79 PRO A C 1
ATOM 633 O O . PRO A 1 79 ? 36.394 -25.373 -31.953 1.00 85.56 79 PRO A O 1
ATOM 636 N N . LEU A 1 80 ? 37.500 -24.568 -33.739 1.00 81.25 80 LEU A N 1
ATOM 637 C CA . LEU A 1 80 ? 36.637 -23.389 -33.935 1.00 81.25 80 LEU A CA 1
ATOM 638 C C . LEU A 1 80 ? 35.141 -23.722 -34.064 1.00 81.25 80 LEU A C 1
ATOM 640 O O . LEU A 1 80 ? 34.305 -22.886 -33.757 1.00 81.25 80 LEU A O 1
ATOM 644 N N . SER A 1 81 ? 34.790 -24.960 -34.430 1.00 82.62 81 SER A N 1
ATOM 645 C CA . SER A 1 81 ? 33.404 -25.463 -34.410 1.00 82.62 81 SER A CA 1
ATOM 646 C C . SER A 1 81 ? 32.702 -25.351 -33.048 1.00 82.62 81 SER A C 1
ATOM 648 O O . SER A 1 81 ? 31.482 -25.429 -32.987 1.00 82.62 81 SER A O 1
ATOM 650 N N . LYS A 1 82 ? 33.469 -25.196 -31.962 1.00 84.00 82 LYS A N 1
ATOM 651 C CA . LYS A 1 82 ? 32.971 -24.992 -30.599 1.00 84.00 82 LYS A CA 1
ATOM 652 C C . LYS A 1 82 ? 32.826 -23.517 -30.230 1.00 84.00 82 LYS A C 1
ATOM 654 O O . LYS A 1 82 ? 32.666 -23.219 -29.056 1.00 84.00 82 LYS A O 1
ATOM 659 N N . PHE A 1 83 ? 32.934 -22.594 -31.182 1.00 80.81 83 PHE A N 1
ATOM 660 C CA . PHE A 1 83 ? 32.625 -21.184 -30.961 1.00 80.81 83 PHE A CA 1
ATOM 661 C C . PHE A 1 83 ? 31.212 -20.867 -31.446 1.00 80.81 83 PHE A C 1
ATOM 663 O O . PHE A 1 83 ? 30.841 -21.204 -32.571 1.00 80.81 83 PHE A O 1
ATOM 670 N N . LYS A 1 84 ? 30.439 -20.174 -30.612 1.00 77.75 84 LYS A N 1
ATOM 671 C CA . LYS A 1 84 ? 29.109 -19.660 -30.946 1.00 77.75 84 LYS A CA 1
ATOM 672 C C . LYS A 1 84 ? 29.154 -18.150 -31.101 1.00 77.75 84 LYS A C 1
ATOM 674 O O . LYS A 1 84 ? 29.754 -17.467 -30.282 1.00 77.75 84 LYS A O 1
ATOM 679 N N . ALA A 1 85 ? 28.515 -17.632 -32.148 1.00 68.25 85 ALA A N 1
ATOM 680 C CA . ALA A 1 85 ? 28.370 -16.193 -32.332 1.00 68.25 85 ALA A CA 1
ATOM 681 C C . ALA A 1 85 ? 27.419 -15.627 -31.270 1.00 68.25 85 ALA A C 1
ATOM 683 O O . ALA A 1 85 ? 26.300 -16.122 -31.119 1.00 68.25 85 ALA A O 1
ATOM 684 N N . ILE A 1 86 ? 27.853 -14.579 -30.580 1.00 65.12 86 ILE A N 1
ATOM 685 C CA . ILE A 1 86 ? 27.052 -13.832 -29.612 1.00 65.12 86 ILE A CA 1
ATOM 686 C C . ILE A 1 86 ? 26.752 -12.440 -30.184 1.00 65.12 86 ILE A C 1
ATOM 688 O O . ILE A 1 86 ? 27.619 -11.795 -30.776 1.00 65.12 86 ILE A O 1
ATOM 692 N N . GLN A 1 87 ? 25.500 -11.985 -30.072 1.00 48.19 87 GLN A N 1
ATOM 693 C CA . GLN A 1 87 ? 25.119 -10.629 -30.479 1.00 48.19 87 GLN A CA 1
ATOM 694 C C . GLN A 1 87 ? 25.421 -9.660 -29.338 1.00 48.19 87 GLN A C 1
ATOM 696 O O . GLN A 1 87 ? 24.884 -9.792 -28.241 1.00 48.19 87 GLN A O 1
ATOM 701 N N . LYS A 1 88 ? 26.274 -8.671 -29.603 1.00 44.88 88 LYS A N 1
ATOM 702 C CA . LYS A 1 88 ? 26.635 -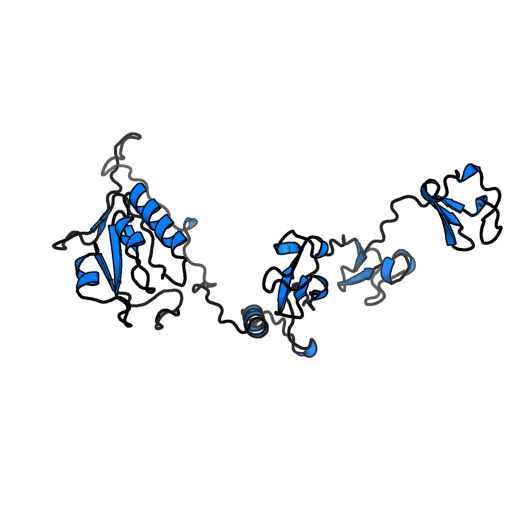7.633 -28.640 1.00 44.88 88 LYS A CA 1
ATOM 703 C C . LYS A 1 88 ? 25.540 -6.559 -28.606 1.00 44.88 88 LYS A C 1
ATOM 705 O O . LYS A 1 88 ? 25.630 -5.551 -29.296 1.00 44.88 88 LYS A O 1
ATOM 710 N N . THR A 1 89 ? 24.486 -6.752 -27.820 1.00 37.38 89 THR A N 1
ATOM 711 C CA . THR A 1 89 ? 23.733 -5.601 -27.299 1.00 37.38 89 THR A CA 1
ATOM 712 C C . THR A 1 89 ? 24.506 -5.091 -26.093 1.00 37.38 89 THR A C 1
ATOM 714 O O . THR A 1 89 ? 24.407 -5.667 -25.010 1.00 37.38 89 THR A O 1
ATOM 717 N N . GLU A 1 90 ? 25.351 -4.078 -26.290 1.00 49.66 90 GLU A N 1
ATOM 718 C CA . GLU A 1 90 ? 26.041 -3.412 -25.183 1.00 49.66 90 GLU A CA 1
ATOM 719 C C . GLU A 1 90 ? 25.022 -2.621 -24.360 1.00 49.66 90 GLU A C 1
ATOM 721 O O . GLU A 1 90 ? 24.800 -1.441 -24.599 1.00 49.66 90 GLU A O 1
ATOM 726 N N . TYR A 1 91 ? 24.385 -3.280 -23.397 1.00 51.25 91 TYR A N 1
ATOM 727 C CA . TYR A 1 91 ? 23.783 -2.586 -22.268 1.00 51.25 91 TYR A CA 1
ATOM 728 C C . TYR A 1 91 ? 24.919 -2.205 -21.323 1.00 51.25 91 TYR A C 1
ATOM 730 O O . TYR A 1 91 ? 25.598 -3.095 -20.801 1.00 51.25 91 TYR A O 1
ATOM 738 N N . ARG A 1 92 ? 25.177 -0.906 -21.153 1.00 62.72 92 ARG A N 1
ATOM 739 C CA . ARG A 1 92 ? 26.237 -0.411 -20.268 1.00 62.72 92 ARG A CA 1
ATOM 740 C C . ARG A 1 92 ? 25.626 0.202 -19.014 1.00 62.72 92 ARG A C 1
ATOM 742 O O . ARG A 1 92 ? 24.609 0.886 -19.070 1.00 62.72 92 ARG A O 1
ATOM 749 N N . ILE A 1 93 ? 26.266 -0.062 -17.881 1.00 70.06 93 ILE A N 1
ATOM 750 C CA . ILE A 1 93 ? 25.935 0.565 -16.604 1.00 70.06 93 ILE A CA 1
ATOM 751 C C . ILE A 1 93 ? 26.937 1.694 -16.383 1.00 70.06 93 ILE A C 1
ATOM 753 O O . ILE A 1 93 ? 28.137 1.519 -16.609 1.00 70.06 93 ILE A O 1
ATOM 757 N N . TYR A 1 94 ? 26.447 2.851 -15.959 1.00 76.31 94 TYR A N 1
ATOM 758 C CA . TYR A 1 94 ? 27.253 4.040 -15.722 1.00 76.31 94 TYR A CA 1
ATOM 759 C C . TYR A 1 94 ? 27.066 4.545 -14.295 1.00 76.31 94 TYR A C 1
ATOM 761 O O . TYR A 1 94 ? 25.967 4.482 -13.751 1.00 76.31 94 TYR A O 1
ATOM 769 N N . GLN A 1 95 ? 28.126 5.087 -13.705 1.00 78.19 95 GLN A N 1
ATOM 770 C CA . GLN A 1 95 ? 28.115 5.698 -12.381 1.00 78.19 95 GLN A CA 1
ATOM 771 C C . GLN A 1 95 ? 28.433 7.189 -12.485 1.00 78.19 95 GLN A C 1
ATOM 773 O O . GLN A 1 95 ? 29.419 7.588 -13.104 1.00 78.19 95 GLN A O 1
ATOM 778 N N . CYS A 1 96 ? 27.612 8.028 -11.859 1.00 77.88 96 CYS A N 1
ATOM 779 C CA . CYS A 1 96 ? 27.884 9.451 -11.722 1.00 77.88 96 CYS A CA 1
ATOM 780 C C . CYS A 1 96 ? 28.993 9.680 -10.690 1.00 77.88 96 CYS A C 1
ATOM 782 O O . CYS A 1 96 ? 28.828 9.360 -9.515 1.00 77.88 96 CYS A O 1
ATOM 784 N N . ARG A 1 97 ? 30.087 10.330 -11.089 1.00 78.56 97 ARG A N 1
ATOM 785 C CA . ARG A 1 97 ? 31.226 10.648 -10.207 1.00 78.56 97 ARG A CA 1
ATOM 786 C C . ARG A 1 97 ? 30.909 11.661 -9.103 1.00 78.56 97 ARG A C 1
ATOM 788 O O . ARG A 1 97 ? 31.700 11.824 -8.181 1.00 78.56 97 ARG A O 1
ATOM 795 N N . ILE A 1 98 ? 29.786 12.375 -9.209 1.00 76.50 98 ILE A N 1
ATOM 796 C CA . ILE A 1 98 ? 29.406 13.437 -8.264 1.00 76.50 98 ILE A CA 1
ATOM 797 C C . ILE A 1 98 ? 28.574 12.889 -7.105 1.00 76.50 98 ILE A C 1
ATOM 799 O O . ILE A 1 98 ? 28.823 13.242 -5.956 1.00 76.50 98 ILE A O 1
ATOM 803 N N . CYS A 1 99 ? 27.584 12.043 -7.395 1.00 66.00 99 CYS A N 1
ATOM 804 C CA . CYS A 1 99 ? 26.641 11.545 -6.388 1.00 66.00 99 CYS A CA 1
ATOM 805 C C . CYS A 1 99 ? 26.558 10.018 -6.300 1.00 66.00 99 CYS A C 1
ATOM 807 O O . CYS A 1 99 ? 25.805 9.502 -5.480 1.00 66.00 99 CYS A O 1
ATOM 809 N N . ASN A 1 100 ? 27.325 9.292 -7.118 1.00 68.38 100 ASN A N 1
ATOM 810 C CA . ASN A 1 100 ? 27.279 7.834 -7.250 1.00 68.38 100 ASN A CA 1
ATOM 811 C C . ASN A 1 100 ? 25.940 7.276 -7.756 1.00 68.38 100 ASN A C 1
ATOM 813 O O . ASN A 1 100 ? 25.683 6.085 -7.603 1.00 68.38 100 ASN A O 1
ATOM 817 N N . TYR A 1 101 ? 25.099 8.106 -8.388 1.00 73.75 101 TYR A N 1
ATOM 818 C CA . TYR A 1 101 ? 23.913 7.616 -9.092 1.00 73.75 101 TYR A CA 1
ATOM 819 C C . TYR A 1 101 ? 24.301 6.603 -10.165 1.00 73.75 101 TYR A C 1
ATOM 821 O O . TYR A 1 101 ? 25.256 6.820 -10.915 1.00 73.75 101 TYR A O 1
ATOM 829 N N . ILE A 1 102 ? 23.529 5.525 -10.243 1.00 73.19 102 ILE A N 1
ATOM 830 C CA . ILE A 1 102 ? 23.748 4.421 -11.165 1.00 73.19 102 ILE A CA 1
ATOM 831 C C . ILE A 1 102 ? 22.698 4.469 -12.261 1.00 73.19 102 ILE A C 1
ATOM 833 O O . ILE A 1 102 ? 21.512 4.346 -11.975 1.00 73.19 102 ILE A O 1
ATOM 837 N N . HIS A 1 103 ? 23.160 4.589 -13.501 1.00 74.00 103 HIS A N 1
ATOM 838 C CA . HIS A 1 103 ? 22.337 4.516 -14.698 1.00 74.00 103 HIS A CA 1
ATOM 839 C C . HIS A 1 103 ? 22.521 3.159 -15.375 1.00 74.00 103 HIS A C 1
ATOM 841 O O . HIS A 1 103 ? 23.593 2.885 -15.919 1.00 74.00 103 HIS A O 1
ATOM 847 N N . ASP A 1 104 ? 21.493 2.312 -15.348 1.00 75.94 104 ASP A N 1
ATOM 848 C CA . ASP A 1 104 ? 21.476 1.029 -16.062 1.00 75.94 104 ASP A CA 1
ATOM 849 C C . ASP A 1 104 ? 20.583 1.124 -17.303 1.00 75.94 104 ASP A C 1
ATOM 851 O O . ASP A 1 104 ? 19.352 1.069 -17.217 1.00 75.94 104 ASP A O 1
ATOM 855 N N . GLU A 1 105 ? 21.205 1.197 -18.480 1.00 72.94 105 GLU A N 1
ATOM 856 C CA . GLU A 1 105 ? 20.496 1.311 -19.758 1.00 72.94 105 GLU A CA 1
ATOM 857 C C . GLU A 1 105 ? 19.527 0.144 -20.025 1.00 72.94 105 GLU A C 1
ATOM 859 O O . GLU A 1 105 ? 18.542 0.315 -20.751 1.00 72.94 105 GLU A O 1
ATOM 864 N N . LYS A 1 106 ? 19.759 -1.043 -19.444 1.00 64.44 106 LYS A N 1
ATOM 865 C CA . LYS A 1 106 ? 18.871 -2.209 -19.593 1.00 64.44 106 LYS A CA 1
ATOM 866 C C . LYS A 1 106 ? 17.589 -2.040 -18.789 1.00 64.44 106 LYS A C 1
ATOM 868 O O . LYS A 1 106 ? 16.498 -2.292 -19.306 1.00 64.44 106 LYS A O 1
ATOM 873 N N . THR A 1 107 ? 17.731 -1.660 -17.525 1.00 63.41 107 THR A N 1
ATOM 874 C CA . THR A 1 107 ? 16.608 -1.525 -16.593 1.00 63.41 107 THR A CA 1
ATOM 875 C C . THR A 1 107 ? 15.786 -0.287 -16.919 1.00 63.41 107 THR A C 1
ATOM 877 O O . THR A 1 107 ? 14.557 -0.354 -16.983 1.00 63.41 107 THR A O 1
ATOM 880 N N . GLU A 1 108 ? 16.459 0.825 -17.202 1.00 68.12 108 GLU A N 1
ATOM 881 C CA . GLU A 1 108 ? 15.808 2.106 -17.468 1.00 68.12 108 GLU A CA 1
ATOM 882 C C . GLU A 1 108 ? 15.290 2.224 -18.903 1.00 68.12 108 GLU A C 1
ATOM 884 O O . GLU A 1 108 ? 14.426 3.054 -19.176 1.00 68.12 108 GLU A O 1
ATOM 889 N N . LYS A 1 109 ? 15.776 1.380 -19.826 1.00 69.69 109 LYS A N 1
ATOM 890 C CA . LYS A 1 109 ? 15.449 1.422 -21.265 1.00 69.69 109 LYS A CA 1
ATOM 891 C C . LYS A 1 109 ? 15.728 2.785 -21.915 1.00 69.69 109 LYS A C 1
ATOM 893 O O . LYS A 1 109 ? 15.178 3.088 -22.973 1.00 69.69 109 LYS A O 1
ATOM 898 N N . ILE A 1 110 ? 16.584 3.590 -21.290 1.00 74.06 110 ILE A N 1
ATOM 899 C CA . ILE A 1 110 ? 17.018 4.908 -21.749 1.00 74.06 110 ILE A CA 1
ATOM 900 C C . ILE A 1 110 ? 18.547 4.858 -21.857 1.00 74.06 110 ILE A C 1
ATOM 902 O O . ILE A 1 110 ? 19.210 4.608 -20.851 1.00 74.06 110 ILE A O 1
ATOM 906 N N . PRO A 1 111 ? 19.131 5.063 -23.047 1.00 79.81 111 PRO A N 1
ATOM 907 C CA . PRO A 1 111 ? 20.577 5.204 -23.203 1.00 79.81 111 PRO A CA 1
ATOM 908 C C . PRO A 1 111 ? 21.130 6.433 -22.463 1.00 79.81 111 PRO A C 1
ATOM 910 O O . PRO A 1 111 ? 20.473 7.474 -22.438 1.00 79.81 111 PRO A O 1
ATOM 913 N N . LEU A 1 112 ? 22.364 6.375 -21.943 1.00 79.06 112 LEU A N 1
ATOM 914 C CA . LEU A 1 112 ? 22.992 7.497 -21.217 1.00 79.06 112 LEU A CA 1
ATOM 915 C C . LEU A 1 112 ? 23.011 8.786 -22.053 1.00 79.06 112 LEU A C 1
ATOM 917 O O . LEU A 1 112 ? 22.774 9.876 -21.548 1.00 79.06 112 LEU A O 1
ATOM 921 N N . LYS A 1 113 ? 23.259 8.658 -23.357 1.00 81.19 113 LYS A N 1
ATOM 922 C CA . LYS A 1 113 ? 23.281 9.780 -24.311 1.00 81.19 113 LYS A CA 1
ATOM 923 C C . LYS A 1 113 ? 21.951 10.539 -24.419 1.00 81.19 113 LYS A C 1
ATOM 925 O O . LYS A 1 113 ? 21.948 11.670 -24.894 1.00 81.19 113 LYS A O 1
ATOM 930 N N . ASP A 1 114 ? 20.848 9.901 -24.035 1.00 83.81 114 ASP A N 1
ATOM 931 C CA . ASP A 1 114 ? 19.500 10.451 -24.151 1.00 83.81 114 ASP A CA 1
ATOM 932 C C . ASP A 1 114 ? 19.044 11.105 -22.828 1.00 83.81 114 ASP A C 1
ATOM 934 O O . ASP A 1 114 ? 17.989 11.744 -22.777 1.00 83.81 114 ASP A O 1
ATOM 938 N N . LEU A 1 115 ? 19.857 11.011 -21.766 1.00 83.94 115 LEU A N 1
ATOM 939 C CA . LEU A 1 115 ? 19.701 11.798 -20.544 1.00 83.94 115 LEU A CA 1
ATOM 940 C C . LEU A 1 115 ? 20.155 13.243 -20.773 1.00 83.94 115 LEU A C 1
ATOM 942 O O . LEU A 1 115 ? 21.174 13.505 -21.407 1.00 83.94 115 LEU A O 1
ATOM 946 N N . LYS A 1 116 ? 19.411 14.196 -20.205 1.00 88.75 116 LYS A N 1
ATOM 947 C CA . LYS A 1 116 ? 19.803 15.616 -20.205 1.00 88.75 116 LYS A CA 1
ATOM 948 C C . LYS A 1 116 ? 20.803 15.942 -19.098 1.00 88.75 116 LYS A C 1
ATOM 950 O O . LYS A 1 116 ? 21.722 16.720 -19.311 1.00 88.75 116 LYS A O 1
ATOM 955 N N . GLU A 1 117 ? 20.602 15.354 -17.927 1.00 89.25 117 GLU A N 1
ATOM 956 C CA . GLU A 1 117 ? 21.392 15.553 -16.714 1.00 89.25 117 GLU A CA 1
ATOM 957 C C . GLU A 1 117 ? 21.242 14.319 -15.817 1.00 89.25 117 GLU A C 1
ATOM 959 O O . GLU A 1 117 ? 20.374 13.474 -16.054 1.00 89.25 117 GLU A O 1
ATOM 964 N N . CYS A 1 118 ? 22.093 14.198 -14.799 1.00 81.31 118 CYS A N 1
ATOM 965 C CA . CYS A 1 118 ? 21.981 13.157 -13.787 1.00 81.31 118 CYS A CA 1
ATOM 966 C C . CYS A 1 118 ? 20.604 13.245 -13.104 1.00 81.31 118 CYS A C 1
ATOM 968 O O . CYS A 1 118 ? 20.316 14.282 -12.501 1.00 81.31 118 CYS A O 1
ATOM 970 N N . PRO A 1 119 ? 19.786 12.177 -13.120 1.00 80.12 119 PRO A N 1
ATOM 971 C CA . PRO A 1 119 ? 18.456 12.188 -12.508 1.00 80.12 119 PRO A CA 1
ATOM 972 C C . PRO A 1 119 ? 18.450 12.479 -11.002 1.00 80.12 119 PRO A C 1
ATOM 974 O O . PRO A 1 119 ? 17.442 12.937 -10.472 1.00 80.12 119 PRO A O 1
ATOM 977 N N . ASP A 1 120 ? 19.561 12.201 -10.315 1.00 78.31 120 ASP A N 1
ATOM 978 C CA . ASP A 1 120 ? 19.675 12.343 -8.861 1.00 78.31 120 ASP A CA 1
ATOM 979 C C . ASP A 1 120 ? 20.236 13.707 -8.433 1.00 78.31 120 ASP A C 1
ATOM 981 O O . ASP A 1 120 ? 19.674 14.369 -7.565 1.00 78.31 120 ASP A O 1
ATOM 985 N N . CYS A 1 121 ? 21.329 14.167 -9.051 1.00 73.25 121 CYS A N 1
ATOM 986 C CA . CYS A 1 121 ? 22.027 15.383 -8.613 1.00 73.25 121 CYS A CA 1
ATOM 987 C C . CYS A 1 121 ? 22.003 16.545 -9.616 1.00 73.25 121 CYS A C 1
ATOM 989 O O . CYS A 1 121 ? 22.573 17.597 -9.327 1.00 73.25 121 CYS A O 1
ATOM 991 N N . GLY A 1 122 ? 21.400 16.368 -10.796 1.00 86.38 122 GLY A N 1
ATOM 992 C CA . GLY A 1 122 ? 21.349 17.389 -11.851 1.00 86.38 122 GLY A CA 1
ATOM 993 C C . GLY A 1 122 ? 22.707 17.719 -12.480 1.00 86.38 122 GLY A C 1
ATOM 994 O O . GLY A 1 122 ? 22.826 18.676 -13.238 1.00 86.38 122 GLY A O 1
ATOM 995 N N . SER A 1 123 ? 23.765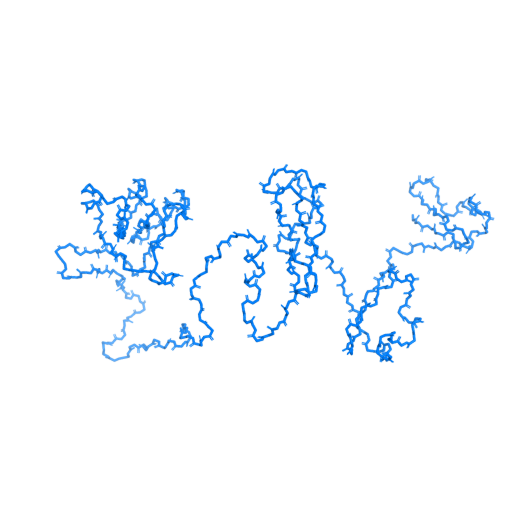 16.962 -12.167 1.00 85.69 123 SER A N 1
ATOM 996 C CA . SER A 1 123 ? 25.067 17.165 -12.799 1.00 85.69 123 SER A CA 1
ATOM 997 C C . SER A 1 123 ? 25.019 16.780 -14.273 1.00 85.69 123 SER A C 1
ATOM 999 O O . SER A 1 123 ? 24.349 15.818 -14.645 1.00 85.69 123 SER A O 1
ATOM 1001 N N . ASP A 1 124 ? 25.821 17.448 -15.092 1.00 90.56 124 ASP A N 1
ATOM 1002 C CA . ASP A 1 124 ? 25.958 17.119 -16.509 1.00 90.56 124 ASP A CA 1
ATOM 1003 C C . ASP A 1 124 ? 26.337 15.642 -16.737 1.00 90.56 124 ASP A C 1
ATOM 1005 O O . ASP A 1 124 ? 27.098 15.060 -15.951 1.00 90.56 124 ASP A O 1
ATOM 1009 N N . ILE A 1 125 ? 25.832 15.047 -17.824 1.00 88.38 125 ILE A N 1
ATOM 1010 C CA . ILE A 1 125 ? 26.055 13.634 -18.168 1.00 88.38 125 ILE A CA 1
ATOM 1011 C C . ILE A 1 125 ? 27.537 13.283 -18.384 1.00 88.38 125 ILE A C 1
ATOM 1013 O O . ILE A 1 125 ? 27.918 12.127 -18.226 1.00 88.38 125 ILE A O 1
ATOM 1017 N N . SER A 1 126 ? 28.409 14.260 -18.658 1.00 87.50 126 SER A N 1
ATOM 1018 C CA . SER A 1 126 ? 29.871 14.071 -18.706 1.00 87.50 126 SER A CA 1
ATOM 1019 C C . SER A 1 126 ? 30.480 13.622 -17.374 1.00 87.50 126 SER A C 1
ATOM 1021 O O . SER A 1 126 ? 31.621 13.152 -17.326 1.00 87.50 126 SER A O 1
ATOM 1023 N N . ASN A 1 127 ? 29.738 13.741 -16.273 1.00 83.56 127 ASN A N 1
ATOM 1024 C CA . ASN A 1 127 ? 30.164 13.238 -14.975 1.00 83.56 127 ASN A CA 1
ATOM 1025 C C . ASN A 1 127 ? 29.966 11.730 -14.812 1.00 83.56 127 ASN A C 1
ATOM 1027 O O . ASN A 1 127 ? 30.451 11.188 -13.820 1.00 83.56 127 ASN A O 1
ATOM 1031 N N . PHE A 1 128 ? 29.323 11.051 -15.761 1.00 81.81 128 PHE A N 1
ATOM 1032 C CA . PHE A 1 128 ? 29.189 9.601 -15.744 1.00 81.81 128 PHE A CA 1
ATOM 1033 C C . PHE A 1 128 ? 30.427 8.901 -16.299 1.00 81.81 128 PHE A C 1
ATOM 1035 O O . PHE A 1 128 ? 30.990 9.297 -17.319 1.00 81.81 128 PHE A O 1
ATOM 1042 N N . GLU A 1 129 ? 30.819 7.817 -15.641 1.00 76.25 129 GLU A N 1
ATOM 1043 C CA . GLU A 1 129 ? 31.841 6.886 -16.109 1.00 76.25 129 GLU A CA 1
ATOM 1044 C C . GLU A 1 129 ? 31.276 5.462 -16.191 1.00 76.25 129 GLU A C 1
ATOM 1046 O O . GLU A 1 129 ? 30.301 5.156 -15.500 1.00 76.25 129 GLU A O 1
ATOM 1051 N N . PRO A 1 130 ? 31.820 4.584 -17.053 1.00 72.31 130 PRO A N 1
ATOM 1052 C CA . PRO A 1 130 ? 31.408 3.185 -17.085 1.00 72.31 130 PRO A CA 1
ATOM 1053 C C . PRO A 1 130 ? 31.627 2.538 -15.717 1.00 72.31 130 PRO A C 1
ATOM 1055 O O . PRO A 1 130 ? 32.735 2.573 -15.185 1.00 72.31 130 PRO A O 1
ATOM 1058 N N . ALA A 1 131 ? 30.581 1.936 -15.164 1.00 66.94 131 ALA A N 1
ATOM 1059 C CA . ALA A 1 131 ? 30.671 1.234 -13.898 1.00 66.94 131 ALA A CA 1
ATOM 1060 C C . ALA A 1 131 ? 31.371 -0.120 -14.079 1.00 66.94 131 ALA A C 1
ATOM 1062 O O . ALA A 1 131 ? 31.052 -0.876 -15.005 1.00 66.94 131 ALA A O 1
ATOM 1063 N N . GLU A 1 132 ? 32.302 -0.459 -13.182 1.00 59.34 132 GLU A N 1
ATOM 1064 C CA . GLU A 1 132 ? 32.843 -1.817 -13.128 1.00 59.34 132 GLU A CA 1
ATOM 1065 C C . GLU A 1 132 ? 31.760 -2.778 -12.642 1.00 59.34 132 GLU A C 1
ATOM 1067 O O . GLU A 1 132 ? 31.162 -2.576 -11.585 1.00 59.34 132 GLU A O 1
ATOM 1072 N N . THR A 1 133 ? 31.511 -3.824 -13.430 1.00 54.56 133 THR A N 1
ATOM 1073 C CA . THR A 1 133 ? 30.472 -4.812 -13.150 1.00 54.56 133 THR A CA 1
ATOM 1074 C C . THR A 1 133 ? 31.049 -6.218 -13.027 1.00 54.56 133 THR A C 1
ATOM 1076 O O . THR A 1 133 ? 32.064 -6.543 -13.650 1.00 54.56 133 THR A O 1
ATOM 1079 N N . ASN A 1 134 ? 30.444 -7.048 -12.175 1.00 54.22 134 ASN A N 1
ATOM 1080 C CA . ASN A 1 134 ? 30.796 -8.465 -12.070 1.00 54.22 134 ASN A CA 1
ATOM 1081 C C . ASN A 1 134 ? 30.157 -9.288 -13.204 1.00 54.22 134 ASN A C 1
ATOM 1083 O O . ASN A 1 134 ? 29.413 -8.767 -14.030 1.00 54.22 134 ASN A O 1
ATOM 1087 N N . GLU A 1 135 ? 30.423 -10.596 -13.223 1.00 46.84 135 GLU A N 1
ATOM 1088 C CA . GLU A 1 135 ? 29.864 -11.552 -14.197 1.00 46.84 135 GLU A CA 1
ATOM 1089 C C . GLU A 1 135 ? 28.324 -11.605 -14.234 1.00 46.84 135 GLU A C 1
ATOM 1091 O O . GLU A 1 135 ? 27.748 -12.065 -15.217 1.00 46.84 135 GLU A O 1
ATOM 1096 N N . ASN A 1 136 ? 27.660 -11.052 -13.213 1.00 46.50 136 ASN A N 1
ATOM 1097 C CA . ASN A 1 136 ? 26.207 -10.936 -13.102 1.00 46.50 136 ASN A CA 1
ATOM 1098 C C . ASN A 1 136 ? 25.682 -9.508 -13.374 1.00 46.50 136 ASN A C 1
ATOM 1100 O O . ASN A 1 136 ? 24.519 -9.217 -13.085 1.00 46.50 136 ASN A O 1
ATOM 1104 N N . ASN A 1 137 ? 26.504 -8.615 -13.943 1.00 51.22 137 ASN A N 1
ATOM 1105 C CA . ASN A 1 137 ? 26.186 -7.210 -14.234 1.00 51.22 137 ASN A CA 1
ATOM 1106 C C . ASN A 1 137 ? 25.835 -6.343 -13.001 1.00 51.22 137 ASN A C 1
ATOM 1108 O O . ASN A 1 137 ? 25.097 -5.366 -13.122 1.00 51.22 137 ASN A O 1
ATOM 1112 N N . TRP A 1 138 ? 26.350 -6.648 -11.808 1.00 53.22 138 TRP A N 1
ATOM 1113 C CA . TRP A 1 138 ? 26.212 -5.759 -10.640 1.00 53.22 138 TRP A CA 1
ATOM 1114 C C . TRP A 1 138 ? 27.425 -4.859 -10.499 1.00 53.22 138 TRP A C 1
ATOM 1116 O O . TRP A 1 138 ? 28.533 -5.315 -10.770 1.00 53.22 138 TRP A O 1
ATOM 1126 N N . LEU A 1 139 ? 27.225 -3.622 -10.034 1.00 55.38 139 LEU A N 1
ATOM 1127 C CA . LEU A 1 139 ? 28.337 -2.752 -9.661 1.00 55.38 139 LEU A CA 1
ATOM 1128 C C . LEU A 1 139 ? 29.224 -3.401 -8.604 1.00 55.38 139 LEU A C 1
ATOM 1130 O O . LEU A 1 139 ? 28.741 -4.101 -7.715 1.00 55.38 139 LEU A O 1
ATOM 1134 N N . ILE A 1 140 ? 30.526 -3.168 -8.735 1.00 57.25 140 ILE A N 1
ATOM 1135 C CA . ILE A 1 140 ? 31.520 -3.599 -7.766 1.00 57.25 140 ILE A CA 1
ATOM 1136 C C . ILE A 1 140 ? 32.188 -2.346 -7.187 1.00 57.25 140 ILE A C 1
ATOM 1138 O O . ILE A 1 140 ? 33.022 -1.734 -7.850 1.00 57.25 140 ILE A O 1
ATOM 1142 N N . SER A 1 141 ? 31.904 -1.989 -5.930 1.00 55.22 141 SER A N 1
ATOM 1143 C CA . SER A 1 141 ? 32.695 -0.965 -5.216 1.00 55.22 141 SER A CA 1
ATOM 1144 C C . SER A 1 141 ? 34.007 -1.493 -4.595 1.00 55.22 141 SER A C 1
ATOM 1146 O O . SER A 1 141 ? 34.762 -0.730 -3.992 1.00 55.22 141 SER A O 1
ATOM 1148 N N . PHE A 1 142 ? 34.314 -2.793 -4.745 1.00 52.50 142 PHE A N 1
ATOM 1149 C CA . PHE A 1 142 ? 35.473 -3.474 -4.144 1.00 52.50 142 PHE A CA 1
ATOM 1150 C C . PHE A 1 142 ? 36.536 -3.957 -5.152 1.00 52.50 142 PHE A C 1
ATOM 1152 O O . PHE A 1 142 ? 36.220 -4.343 -6.273 1.00 52.50 142 PHE A O 1
ATOM 1159 N N . PRO A 1 143 ? 37.819 -4.049 -4.749 1.00 53.94 143 PRO A N 1
ATOM 1160 C CA . PRO A 1 143 ? 38.860 -4.641 -5.587 1.00 53.94 143 PRO A CA 1
ATOM 1161 C C . PRO A 1 143 ? 38.548 -6.097 -5.976 1.00 53.94 143 PRO A C 1
ATOM 1163 O O . PRO A 1 143 ? 38.194 -6.910 -5.116 1.00 53.94 143 PRO A O 1
ATOM 1166 N N . LYS A 1 144 ? 38.743 -6.444 -7.258 1.00 55.19 144 LYS A N 1
ATOM 1167 C CA . LYS A 1 144 ? 38.356 -7.741 -7.854 1.00 55.19 144 LYS A CA 1
ATOM 1168 C C . LYS A 1 144 ? 38.830 -8.977 -7.087 1.00 55.19 144 LYS A C 1
ATOM 1170 O O . LYS A 1 144 ? 38.127 -9.979 -7.048 1.00 55.19 144 LYS A O 1
ATOM 1175 N N . GLN A 1 145 ? 39.991 -8.909 -6.444 1.00 55.03 145 GLN A N 1
ATOM 1176 C CA . GLN A 1 145 ? 40.564 -10.012 -5.667 1.00 55.03 145 GLN A CA 1
ATOM 1177 C C . GLN A 1 145 ? 39.772 -10.388 -4.401 1.00 55.03 145 GLN A C 1
ATOM 1179 O O . GLN A 1 145 ? 40.051 -11.426 -3.806 1.00 55.03 145 GLN A O 1
ATOM 1184 N N . TYR A 1 146 ? 38.816 -9.559 -3.973 1.00 59.06 146 TYR A N 1
ATOM 1185 C CA . TYR A 1 146 ? 37.964 -9.808 -2.803 1.00 59.06 146 TYR A CA 1
ATOM 1186 C C . TYR A 1 146 ? 36.517 -10.159 -3.177 1.00 59.06 146 TYR A C 1
ATOM 1188 O O . TYR A 1 146 ? 35.669 -10.306 -2.293 1.00 59.06 146 TYR A O 1
ATOM 1196 N N . ILE A 1 147 ? 36.227 -10.307 -4.473 1.00 64.12 147 ILE A N 1
ATOM 1197 C CA . ILE A 1 147 ? 34.920 -10.756 -4.948 1.00 64.12 147 ILE A CA 1
ATOM 1198 C C . ILE A 1 147 ? 34.758 -12.247 -4.621 1.00 64.12 147 ILE A C 1
ATOM 1200 O O . ILE A 1 147 ? 35.641 -13.060 -4.892 1.00 64.12 147 ILE A O 1
ATOM 1204 N N . ARG A 1 148 ? 33.622 -12.603 -4.025 1.00 63.59 148 ARG A N 1
ATOM 1205 C CA . ARG A 1 148 ? 33.195 -13.960 -3.697 1.00 63.59 148 ARG A CA 1
ATOM 1206 C C . ARG A 1 148 ? 31.909 -14.255 -4.455 1.00 63.59 148 ARG A C 1
ATOM 1208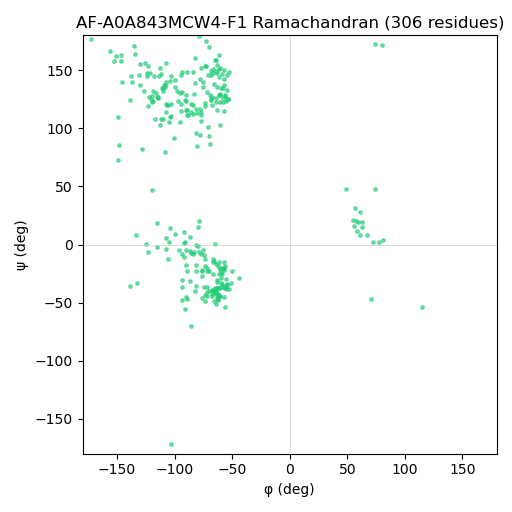 O O . ARG A 1 148 ? 30.917 -13.569 -4.245 1.00 63.59 148 ARG A O 1
ATOM 1215 N N . ASN A 1 149 ? 31.926 -15.324 -5.244 1.00 61.81 149 ASN A N 1
ATOM 1216 C CA . ASN A 1 149 ? 30.765 -15.848 -5.975 1.00 61.81 149 ASN A CA 1
ATOM 1217 C C . ASN A 1 149 ? 30.471 -17.287 -5.517 1.00 61.81 149 ASN A C 1
ATOM 1219 O O . ASN A 1 149 ? 30.369 -18.214 -6.309 1.00 61.81 149 ASN A O 1
ATOM 1223 N N . ASP A 1 150 ? 30.456 -17.490 -4.202 1.00 67.12 150 ASP A N 1
ATOM 1224 C CA . ASP A 1 150 ? 30.289 -18.804 -3.583 1.00 67.12 150 ASP A CA 1
ATOM 1225 C C . ASP A 1 150 ? 28.797 -19.136 -3.441 1.00 67.12 150 ASP A C 1
ATOM 1227 O O . ASP A 1 150 ? 28.099 -18.493 -2.657 1.00 67.12 150 ASP A O 1
ATOM 1231 N N . GLU A 1 151 ? 28.319 -20.152 -4.166 1.00 58.12 151 GLU A N 1
ATOM 1232 C CA . GLU A 1 151 ? 26.914 -20.594 -4.148 1.00 58.12 151 GLU A CA 1
ATOM 1233 C C . GLU A 1 151 ? 26.425 -21.025 -2.753 1.00 58.12 151 GLU A C 1
ATOM 1235 O O . GLU A 1 151 ? 25.224 -21.006 -2.482 1.00 58.12 151 GLU A O 1
ATOM 1240 N N . SER A 1 152 ? 27.331 -21.370 -1.830 1.00 62.62 152 SER A N 1
ATOM 1241 C CA . SER A 1 152 ? 26.965 -21.691 -0.444 1.00 62.62 152 SER A CA 1
ATOM 1242 C C . SER A 1 152 ? 26.585 -20.459 0.387 1.00 62.62 152 SER A C 1
ATOM 1244 O O . SER A 1 152 ? 26.013 -20.589 1.473 1.00 62.62 152 SER A O 1
ATOM 1246 N N . VAL A 1 153 ? 26.867 -19.250 -0.110 1.00 59.66 153 VAL A N 1
ATOM 1247 C CA . VAL A 1 153 ? 26.603 -17.983 0.578 1.00 59.66 153 VAL A CA 1
ATOM 1248 C C . VAL A 1 153 ? 25.439 -17.257 -0.094 1.00 59.66 153 VAL A C 1
ATOM 1250 O O . VAL A 1 153 ? 25.600 -16.279 -0.819 1.00 59.66 153 VAL A O 1
ATOM 1253 N N . ARG A 1 154 ? 24.231 -17.713 0.240 1.00 59.06 154 ARG A N 1
ATOM 1254 C CA . ARG A 1 154 ? 22.920 -17.257 -0.261 1.00 59.06 154 ARG A CA 1
ATOM 1255 C C . ARG A 1 154 ? 22.703 -15.734 -0.365 1.00 59.06 154 ARG A C 1
ATOM 1257 O O . ARG A 1 154 ? 21.902 -15.285 -1.175 1.00 59.06 154 ARG A O 1
ATOM 1264 N N . HIS A 1 155 ? 23.363 -14.933 0.472 1.00 65.81 155 HIS A N 1
ATOM 1265 C CA . HIS A 1 155 ? 23.139 -13.482 0.567 1.00 65.81 155 HIS A CA 1
ATOM 1266 C C . HIS A 1 155 ? 24.347 -12.639 0.151 1.00 65.81 155 HIS A C 1
ATOM 1268 O O . HIS A 1 155 ? 24.412 -11.458 0.502 1.00 65.81 155 HIS A O 1
ATOM 1274 N N . MET A 1 156 ? 25.306 -13.215 -0.580 1.00 70.06 156 MET A N 1
ATOM 1275 C CA . MET A 1 156 ? 26.504 -12.483 -0.997 1.00 70.06 156 MET A CA 1
ATOM 1276 C C . MET A 1 156 ? 26.151 -11.224 -1.810 1.00 70.06 156 MET A C 1
ATOM 1278 O O . MET A 1 156 ? 26.689 -10.147 -1.560 1.00 70.06 156 MET A O 1
ATOM 1282 N N . ASP A 1 157 ? 25.124 -11.309 -2.652 1.00 64.00 157 ASP A N 1
ATOM 1283 C CA . ASP A 1 157 ? 24.592 -10.190 -3.439 1.00 64.00 157 ASP A CA 1
ATOM 1284 C C . ASP A 1 157 ? 23.983 -9.090 -2.562 1.00 64.00 157 ASP A C 1
ATOM 1286 O O . ASP A 1 157 ? 24.098 -7.900 -2.853 1.00 64.00 157 ASP A O 1
ATOM 1290 N N . THR A 1 158 ? 23.313 -9.475 -1.472 1.00 65.50 158 THR A N 1
ATOM 1291 C CA . THR A 1 158 ? 22.746 -8.531 -0.501 1.00 65.50 158 THR A CA 1
ATOM 1292 C C . THR A 1 158 ? 23.858 -7.795 0.238 1.00 65.50 158 THR A C 1
ATOM 1294 O O . THR A 1 158 ? 23.748 -6.591 0.450 1.00 65.50 158 THR A O 1
ATOM 1297 N N . ILE A 1 159 ? 24.941 -8.494 0.587 1.00 69.50 159 ILE A N 1
ATOM 1298 C CA . ILE A 1 159 ? 26.122 -7.907 1.230 1.00 69.50 159 ILE A CA 1
ATOM 1299 C C . ILE A 1 159 ? 26.777 -6.885 0.297 1.00 69.50 159 ILE A C 1
ATOM 1301 O O . ILE A 1 159 ? 27.031 -5.763 0.729 1.00 69.50 159 ILE A O 1
ATOM 1305 N N . TYR A 1 160 ? 26.962 -7.213 -0.985 1.00 70.38 160 TYR A N 1
ATOM 1306 C CA . TYR A 1 160 ? 27.497 -6.259 -1.962 1.00 70.38 160 TYR A CA 1
ATOM 1307 C C . TYR A 1 160 ? 26.603 -5.031 -2.127 1.00 70.38 160 TYR A C 1
ATOM 1309 O O . TYR A 1 160 ? 27.083 -3.904 -2.041 1.00 70.38 160 TYR A O 1
ATOM 1317 N N . LYS A 1 161 ? 25.284 -5.223 -2.223 1.00 64.19 161 LYS A N 1
ATOM 1318 C CA . LYS A 1 161 ? 24.323 -4.111 -2.285 1.00 64.19 161 LYS A CA 1
ATOM 1319 C C . LYS A 1 161 ? 24.355 -3.225 -1.037 1.00 64.19 161 LYS A C 1
ATOM 1321 O O . LYS A 1 161 ? 24.204 -2.010 -1.157 1.00 64.19 161 LYS A O 1
ATOM 1326 N N . LEU A 1 162 ? 24.549 -3.796 0.154 1.00 65.94 162 LEU A N 1
ATOM 1327 C CA . LEU A 1 162 ? 24.692 -3.034 1.401 1.00 65.94 162 LEU A CA 1
ATOM 1328 C C . LEU A 1 162 ? 25.991 -2.224 1.426 1.00 65.94 162 LEU A C 1
ATOM 1330 O O . LEU A 1 162 ? 25.970 -1.068 1.847 1.00 65.94 162 LEU A O 1
ATOM 1334 N N . CYS A 1 163 ? 27.103 -2.809 0.981 1.00 62.19 163 CYS A N 1
ATOM 1335 C CA . CYS A 1 163 ? 28.386 -2.118 0.976 1.00 62.19 163 CYS A CA 1
ATOM 1336 C C . CYS A 1 163 ? 28.443 -0.989 -0.061 1.00 62.19 163 CYS A C 1
ATOM 1338 O O . CYS A 1 163 ? 28.951 0.082 0.259 1.00 62.19 163 CYS A O 1
ATOM 1340 N N . ASP A 1 164 ? 27.878 -1.196 -1.250 1.00 59.94 164 ASP A N 1
ATOM 1341 C CA . ASP A 1 164 ? 27.873 -0.197 -2.324 1.00 59.94 164 ASP A CA 1
ATOM 1342 C C . ASP A 1 164 ? 26.923 0.968 -2.018 1.00 59.94 164 ASP A C 1
ATOM 1344 O O . ASP A 1 164 ? 27.239 2.128 -2.273 1.00 59.94 164 ASP A O 1
ATOM 1348 N N . SER A 1 165 ? 25.744 0.673 -1.460 1.00 59.16 165 SER A N 1
ATOM 1349 C CA . SER A 1 165 ? 24.719 1.698 -1.228 1.00 59.16 165 SER A CA 1
ATOM 1350 C C . SER A 1 165 ? 24.833 2.399 0.126 1.00 59.16 165 SER A C 1
ATOM 1352 O O . SER A 1 165 ? 24.276 3.485 0.290 1.00 59.16 165 SER A O 1
ATOM 1354 N N . GLY A 1 166 ? 25.480 1.772 1.118 1.00 53.75 166 GLY A N 1
ATOM 1355 C CA . GLY A 1 166 ? 25.536 2.247 2.505 1.00 53.75 166 GLY A CA 1
ATOM 1356 C C . GLY A 1 166 ? 24.169 2.355 3.197 1.00 53.75 166 GLY A C 1
ATOM 1357 O O . GLY A 1 166 ? 24.076 2.902 4.297 1.00 53.75 166 GLY A O 1
ATOM 1358 N N . LYS A 1 167 ? 23.093 1.866 2.567 1.00 47.91 167 LYS A N 1
ATOM 1359 C CA . LYS A 1 167 ? 21.708 2.028 3.023 1.00 47.91 167 LYS A CA 1
ATOM 1360 C C . LYS A 1 167 ? 21.153 0.693 3.524 1.00 47.91 167 LYS A C 1
ATOM 1362 O O . LYS A 1 167 ? 21.345 -0.328 2.866 1.00 47.91 167 LYS A O 1
ATOM 1367 N N . PRO A 1 168 ? 20.425 0.671 4.656 1.00 50.19 168 PRO A N 1
ATOM 1368 C CA . PRO A 1 168 ? 19.791 -0.548 5.138 1.00 50.19 168 PRO A CA 1
ATOM 1369 C C . PRO A 1 168 ? 18.721 -1.014 4.147 1.00 50.19 168 PRO A C 1
ATOM 1371 O O . PRO A 1 168 ? 17.794 -0.276 3.810 1.00 50.19 168 PRO A O 1
ATOM 1374 N N . ILE A 1 169 ? 18.823 -2.265 3.707 1.00 58.34 169 ILE A N 1
ATOM 1375 C CA . ILE A 1 169 ? 17.816 -2.887 2.848 1.00 58.34 169 ILE A CA 1
ATOM 1376 C C . ILE A 1 169 ? 16.637 -3.298 3.732 1.00 58.34 169 ILE A C 1
ATOM 1378 O O . ILE A 1 169 ? 16.774 -4.129 4.629 1.00 58.34 169 ILE A O 1
ATOM 1382 N N . THR A 1 170 ? 15.468 -2.706 3.489 1.00 48.78 170 THR A N 1
ATOM 1383 C CA . THR A 1 170 ? 14.210 -3.173 4.080 1.00 48.78 170 THR A CA 1
ATOM 1384 C C . THR A 1 170 ? 13.530 -4.089 3.072 1.00 48.78 170 THR A C 1
ATOM 1386 O O . THR A 1 170 ? 12.978 -3.618 2.084 1.00 48.78 170 THR A O 1
ATOM 1389 N N . ALA A 1 171 ? 13.575 -5.393 3.326 1.00 51.59 171 ALA A N 1
ATOM 1390 C CA . ALA A 1 171 ? 12.797 -6.388 2.600 1.00 51.59 171 ALA A CA 1
ATOM 1391 C C . ALA A 1 171 ? 11.845 -7.088 3.583 1.00 51.59 171 ALA A C 1
ATOM 1393 O O . ALA A 1 171 ? 12.214 -7.265 4.749 1.00 51.59 171 ALA A O 1
ATOM 1394 N N . PRO A 1 172 ? 10.624 -7.467 3.163 1.00 52.22 172 PRO A N 1
ATOM 1395 C CA . PRO A 1 172 ? 9.818 -8.391 3.949 1.00 52.22 172 PRO A CA 1
ATOM 1396 C C . PRO A 1 172 ? 10.600 -9.690 4.159 1.00 52.22 172 PRO A C 1
ATOM 1398 O O . PRO A 1 172 ? 11.413 -10.077 3.318 1.00 52.22 172 PRO A O 1
ATOM 1401 N N . MET A 1 173 ? 10.348 -10.372 5.276 1.00 47.53 173 MET A N 1
ATOM 1402 C CA . MET A 1 173 ? 10.835 -11.735 5.451 1.00 47.53 173 MET A CA 1
ATOM 1403 C C . MET A 1 173 ? 10.231 -12.607 4.344 1.00 47.53 173 MET A C 1
ATOM 1405 O O . MET A 1 173 ? 9.058 -12.964 4.404 1.00 47.53 173 MET A O 1
ATOM 1409 N N . ALA A 1 174 ? 11.022 -12.924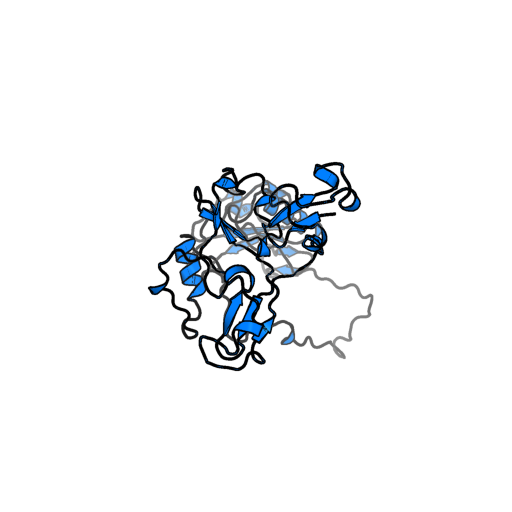 3.324 1.00 52.06 174 ALA A N 1
ATOM 1410 C CA . ALA A 1 174 ? 10.741 -14.016 2.410 1.00 52.06 174 ALA A CA 1
ATOM 1411 C C . ALA A 1 174 ? 11.503 -15.242 2.916 1.00 52.06 174 ALA A C 1
ATOM 1413 O O . ALA A 1 174 ? 12.692 -15.166 3.235 1.00 52.06 174 ALA A O 1
ATOM 1414 N N . THR A 1 175 ? 10.809 -16.368 3.029 1.00 54.53 175 THR A N 1
ATOM 1415 C CA . THR A 1 175 ? 11.435 -17.659 3.308 1.00 54.53 175 THR A CA 1
ATOM 1416 C C . THR A 1 175 ? 11.724 -18.369 1.987 1.00 54.53 175 THR A C 1
ATOM 1418 O O . THR A 1 175 ? 10.998 -18.186 1.018 1.00 54.53 175 THR A O 1
ATOM 1421 N N . GLU A 1 176 ? 12.796 -19.163 1.938 1.00 54.03 176 GLU A N 1
ATOM 1422 C CA . GLU A 1 176 ? 13.017 -20.113 0.827 1.00 54.03 176 GLU A CA 1
ATOM 1423 C C . GLU A 1 176 ? 12.324 -21.453 1.069 1.00 54.03 176 GLU A C 1
ATOM 1425 O O . GLU A 1 176 ? 12.354 -22.332 0.212 1.00 54.03 176 GLU A O 1
ATOM 1430 N N . LEU A 1 177 ? 11.724 -21.632 2.250 1.00 60.06 177 LEU A N 1
ATOM 1431 C CA . LEU A 1 177 ? 10.883 -22.789 2.491 1.00 60.06 177 LEU A CA 1
ATOM 1432 C C . LEU A 1 177 ? 9.657 -22.694 1.576 1.00 60.06 177 LEU A C 1
ATOM 1434 O O . LEU A 1 177 ? 9.088 -21.605 1.465 1.00 60.06 177 LEU A O 1
ATOM 1438 N N . PRO A 1 178 ? 9.228 -23.808 0.961 1.00 68.06 178 PRO A N 1
ATOM 1439 C CA . PRO A 1 178 ? 7.952 -23.844 0.267 1.00 68.06 178 PRO A CA 1
ATOM 1440 C C . PRO A 1 178 ? 6.858 -23.463 1.270 1.00 68.06 178 PRO A C 1
ATOM 1442 O O . PRO A 1 178 ? 6.668 -24.135 2.286 1.00 68.06 178 PRO A O 1
ATOM 1445 N N . MET A 1 179 ? 6.208 -22.331 1.021 1.00 75.19 179 MET A N 1
ATOM 1446 C CA . MET A 1 179 ? 5.063 -21.851 1.786 1.00 75.19 179 MET A CA 1
ATOM 1447 C C . MET A 1 179 ? 3.805 -22.122 0.973 1.00 75.19 179 MET A C 1
ATOM 1449 O O . MET A 1 179 ? 3.880 -21.974 -0.245 1.00 75.19 179 MET A O 1
ATOM 1453 N N . PRO A 1 180 ? 2.675 -22.451 1.625 1.00 82.75 180 PRO A N 1
ATOM 1454 C CA . PRO A 1 180 ? 1.408 -22.566 0.928 1.00 82.75 180 PRO A CA 1
ATOM 1455 C C . PRO A 1 180 ? 1.122 -21.292 0.139 1.00 82.75 180 PRO A C 1
ATOM 1457 O O . PRO A 1 180 ? 1.147 -20.195 0.714 1.00 82.75 180 PRO A O 1
ATOM 1460 N N . ASP A 1 181 ? 0.870 -21.432 -1.152 1.00 81.94 181 ASP A N 1
ATOM 1461 C CA . ASP A 1 181 ? 0.359 -20.351 -1.983 1.00 81.94 181 ASP A CA 1
ATOM 1462 C C . ASP A 1 181 ? -1.144 -20.537 -2.251 1.00 81.94 181 ASP A C 1
ATOM 1464 O O . ASP A 1 181 ? -1.823 -21.342 -1.610 1.00 81.94 181 ASP A O 1
ATOM 1468 N N . TRP A 1 182 ? -1.708 -19.714 -3.133 1.00 83.25 182 TRP A N 1
ATOM 1469 C CA . TRP A 1 182 ? -3.130 -19.808 -3.458 1.00 83.25 182 TRP A CA 1
ATOM 1470 C C . TRP A 1 182 ? -3.480 -21.069 -4.260 1.00 83.25 182 TRP A C 1
ATOM 1472 O O . TRP A 1 182 ? -4.630 -21.501 -4.187 1.00 83.25 182 TRP A O 1
ATOM 1482 N N . ASP A 1 183 ? -2.523 -21.678 -4.965 1.00 87.38 183 ASP A N 1
ATOM 1483 C CA . ASP A 1 183 ? -2.714 -22.926 -5.711 1.00 87.38 183 ASP A CA 1
ATOM 1484 C C . ASP A 1 183 ? -2.757 -24.141 -4.766 1.00 87.38 183 ASP A C 1
ATOM 1486 O O . ASP A 1 183 ? -3.376 -25.159 -5.086 1.00 87.38 183 ASP A O 1
ATOM 1490 N N . ASP A 1 184 ? -2.194 -24.014 -3.561 1.00 90.19 184 ASP A N 1
ATOM 1491 C CA . ASP A 1 184 ? -2.301 -25.016 -2.493 1.00 90.19 184 ASP A CA 1
ATOM 1492 C C . ASP A 1 184 ? -3.662 -24.997 -1.761 1.00 90.19 184 ASP A C 1
ATOM 1494 O O . ASP A 1 184 ? -3.947 -25.880 -0.942 1.00 90.19 184 ASP A O 1
ATOM 1498 N N . ILE A 1 185 ? -4.529 -24.007 -2.025 1.00 90.44 185 ILE A N 1
ATOM 1499 C CA . ILE A 1 185 ? -5.820 -23.834 -1.338 1.00 90.44 185 ILE A CA 1
ATOM 1500 C C . ILE A 1 185 ? -6.981 -24.286 -2.234 1.00 90.44 185 ILE A C 1
ATOM 1502 O O . ILE A 1 185 ? -7.390 -23.598 -3.166 1.00 90.44 185 ILE A O 1
ATOM 1506 N N . LEU A 1 186 ? -7.613 -25.410 -1.879 1.00 92.81 186 LEU A N 1
ATOM 1507 C CA . LEU A 1 186 ? -8.862 -25.855 -2.503 1.00 92.81 186 LEU A CA 1
ATOM 1508 C C . LEU A 1 186 ? -10.086 -25.305 -1.754 1.00 92.81 186 LEU A C 1
ATOM 1510 O O . LEU A 1 186 ? -10.354 -25.688 -0.613 1.00 92.81 186 LEU A O 1
ATOM 1514 N N . ILE A 1 187 ? -10.884 -24.466 -2.419 1.00 91.56 187 ILE A N 1
ATOM 1515 C CA . ILE A 1 187 ? -12.193 -24.035 -1.907 1.00 91.56 187 ILE A CA 1
ATOM 1516 C C . ILE A 1 187 ? -13.239 -25.092 -2.271 1.00 91.56 187 ILE A C 1
ATOM 1518 O O . ILE A 1 187 ? -13.582 -25.277 -3.438 1.00 91.56 187 ILE A O 1
ATOM 1522 N N . LEU A 1 188 ? -13.767 -25.787 -1.264 1.00 91.12 188 LEU A N 1
ATOM 1523 C CA . LEU A 1 188 ? -14.833 -26.767 -1.458 1.00 91.12 188 LEU A CA 1
ATOM 1524 C C . LEU A 1 188 ? -16.174 -26.057 -1.653 1.00 91.12 188 LEU A C 1
ATOM 1526 O O . LEU A 1 188 ? -16.723 -25.465 -0.723 1.00 91.12 188 LEU A O 1
ATOM 1530 N N . GLY A 1 189 ? -16.707 -26.141 -2.870 1.00 90.06 189 GLY A N 1
ATOM 1531 C CA . GLY A 1 189 ? -18.056 -25.683 -3.174 1.00 90.06 189 GLY A CA 1
ATOM 1532 C C . GLY A 1 189 ? -19.093 -26.483 -2.390 1.00 90.06 189 GLY A C 1
ATOM 1533 O O . GLY A 1 189 ? -19.021 -27.710 -2.297 1.00 90.06 189 GLY A O 1
ATOM 1534 N N . ASN A 1 190 ? -20.069 -25.783 -1.826 1.00 89.81 190 ASN A N 1
ATOM 1535 C CA . ASN A 1 190 ? -21.196 -26.428 -1.174 1.00 89.81 190 ASN A CA 1
ATOM 1536 C C . ASN A 1 190 ? -22.060 -27.172 -2.212 1.00 89.81 190 ASN A C 1
ATOM 1538 O O . ASN A 1 190 ? -22.097 -26.768 -3.372 1.00 89.81 190 ASN A O 1
ATOM 1542 N N . GLN A 1 191 ? -22.737 -28.254 -1.816 1.00 90.06 191 GLN A N 1
ATOM 1543 C CA . GLN A 1 191 ? -23.544 -29.074 -2.737 1.00 90.06 191 GLN A CA 1
ATOM 1544 C C . GLN A 1 191 ? -24.940 -29.419 -2.218 1.00 90.06 191 GLN A C 1
ATOM 1546 O O . GLN A 1 191 ? -25.850 -29.561 -3.028 1.00 90.06 191 GLN A O 1
ATOM 1551 N N . LEU A 1 192 ? -25.119 -29.590 -0.901 1.00 91.81 192 LEU A N 1
ATOM 1552 C CA . LEU A 1 192 ? -26.357 -30.165 -0.355 1.00 91.81 192 LEU A CA 1
ATOM 1553 C C . LEU A 1 192 ? -26.887 -29.480 0.912 1.00 91.81 192 LEU A C 1
ATOM 1555 O O . LEU A 1 192 ? -28.103 -29.421 1.078 1.00 91.81 192 LEU A O 1
ATOM 1559 N N . ASN A 1 193 ? -26.036 -28.999 1.829 1.00 88.19 193 ASN A N 1
ATOM 1560 C CA . ASN A 1 193 ? -26.520 -28.335 3.045 1.00 88.19 193 ASN A CA 1
ATOM 1561 C C . ASN A 1 193 ? -25.562 -27.246 3.580 1.00 88.19 193 ASN A C 1
ATOM 1563 O O . ASN A 1 193 ? -24.523 -27.589 4.148 1.00 88.19 193 ASN A O 1
ATOM 1567 N N . PRO A 1 194 ? -25.935 -25.954 3.478 1.00 87.88 194 PRO A N 1
ATOM 1568 C CA . PRO A 1 194 ? -27.116 -25.458 2.757 1.00 87.88 194 PRO A CA 1
ATOM 1569 C C . PRO A 1 194 ? -27.045 -25.802 1.259 1.00 87.88 194 PRO A C 1
ATOM 1571 O O . PRO A 1 194 ? -25.984 -26.164 0.762 1.00 87.88 194 PRO A O 1
ATOM 1574 N N . MET A 1 195 ? -28.153 -25.735 0.525 1.00 92.06 195 MET A N 1
ATOM 1575 C CA . MET A 1 195 ? -28.060 -25.817 -0.939 1.00 92.06 195 MET A CA 1
ATOM 1576 C C . MET A 1 195 ? -27.201 -24.653 -1.469 1.00 92.06 195 MET A C 1
ATOM 1578 O O . MET A 1 195 ? -27.145 -23.604 -0.814 1.00 92.06 195 MET A O 1
ATOM 1582 N N . PRO A 1 196 ? -26.514 -24.815 -2.616 1.00 92.88 196 PRO A N 1
ATOM 1583 C CA . PRO A 1 196 ? -25.870 -23.697 -3.296 1.00 92.88 196 PRO A CA 1
ATOM 1584 C C . PRO A 1 196 ? -26.867 -22.562 -3.534 1.00 92.88 196 PRO A C 1
ATOM 1586 O O . PRO A 1 196 ? -28.059 -22.806 -3.719 1.00 92.88 196 PRO A O 1
ATOM 1589 N N . LEU A 1 197 ? -26.370 -21.329 -3.515 1.00 92.56 197 LEU A N 1
ATOM 1590 C CA . LEU A 1 197 ? -27.167 -20.182 -3.928 1.00 92.56 197 LEU A CA 1
ATOM 1591 C C . LEU A 1 197 ? -27.339 -20.190 -5.453 1.00 92.56 197 LEU A C 1
ATOM 1593 O O . LEU A 1 197 ? -26.486 -20.714 -6.171 1.00 92.56 197 LEU A O 1
ATOM 1597 N N . GLU A 1 198 ? -28.431 -19.589 -5.922 1.00 92.44 198 GLU A N 1
ATOM 1598 C CA . GLU A 1 198 ? -28.647 -19.312 -7.345 1.00 92.44 198 GLU A CA 1
ATOM 1599 C C . GLU A 1 198 ? -27.602 -18.312 -7.873 1.00 92.44 198 GLU A C 1
ATOM 1601 O O . GLU A 1 198 ? -27.001 -17.559 -7.102 1.00 92.44 198 GLU A O 1
ATOM 1606 N N . GLU A 1 199 ? -27.385 -18.298 -9.189 1.00 91.31 199 GLU A N 1
ATOM 1607 C CA . GLU A 1 199 ? -26.342 -17.491 -9.845 1.00 91.31 199 GLU A CA 1
ATOM 1608 C C . GLU A 1 199 ? -26.478 -15.981 -9.577 1.00 91.31 199 GLU A C 1
ATOM 1610 O O . GLU A 1 199 ? -25.478 -15.281 -9.423 1.00 91.31 199 GLU A O 1
ATOM 1615 N N . ASP A 1 200 ? -27.709 -15.482 -9.491 1.00 94.38 200 ASP A N 1
ATOM 1616 C CA . ASP A 1 200 ? -28.063 -14.075 -9.294 1.00 94.38 200 ASP A CA 1
ATOM 1617 C C . ASP A 1 200 ? -28.426 -13.734 -7.841 1.00 94.38 200 ASP A C 1
ATOM 1619 O O . ASP A 1 200 ? -28.885 -12.625 -7.553 1.00 94.38 200 ASP A O 1
ATOM 1623 N N . ALA A 1 201 ? -28.214 -14.668 -6.910 1.00 94.62 201 ALA A N 1
ATOM 1624 C CA . ALA A 1 201 ? -28.494 -14.435 -5.504 1.00 94.62 201 ALA A CA 1
ATOM 1625 C C . ALA A 1 201 ? -27.632 -13.288 -4.955 1.00 94.62 201 ALA A C 1
ATOM 1627 O O . ALA A 1 201 ? -26.403 -13.289 -5.063 1.00 94.62 201 ALA A O 1
ATOM 1628 N N . GLU A 1 202 ? -28.273 -12.320 -4.298 1.00 94.31 202 GLU A N 1
ATOM 1629 C CA . GLU A 1 202 ? -27.548 -11.264 -3.601 1.00 94.31 202 GLU A CA 1
ATOM 1630 C C . GLU A 1 202 ? -26.722 -11.856 -2.452 1.00 94.31 202 GLU A C 1
ATOM 1632 O O . GLU A 1 202 ? -27.247 -12.484 -1.529 1.00 94.31 202 GLU A O 1
ATOM 1637 N N . VAL A 1 203 ? -25.410 -11.618 -2.491 1.00 93.38 203 VAL A N 1
ATOM 1638 C CA . VAL A 1 203 ? -24.482 -11.983 -1.420 1.00 93.38 203 VAL A CA 1
ATOM 1639 C C . VAL A 1 203 ? -23.983 -10.734 -0.711 1.00 93.38 203 VAL A C 1
ATOM 1641 O O . VAL A 1 203 ? -23.588 -9.748 -1.333 1.00 93.38 203 VAL A O 1
ATOM 1644 N N . SER A 1 204 ? -23.975 -10.776 0.619 1.00 94.94 204 SER A N 1
ATOM 1645 C CA . SER A 1 204 ? -23.363 -9.725 1.425 1.00 94.94 204 SER A CA 1
ATOM 1646 C C . SER A 1 204 ? -21.895 -10.058 1.673 1.00 94.94 204 SER A C 1
ATOM 1648 O O . SER A 1 204 ? -21.573 -11.102 2.239 1.00 94.94 204 SER A O 1
ATOM 1650 N N . ALA A 1 205 ? -21.007 -9.145 1.281 1.00 96.31 205 ALA A N 1
ATOM 1651 C CA . ALA A 1 205 ? -19.605 -9.151 1.696 1.00 96.31 205 ALA A CA 1
ATOM 1652 C C . ALA A 1 205 ? -19.379 -8.323 2.979 1.00 96.31 205 ALA A C 1
ATOM 1654 O O . ALA A 1 205 ? -18.241 -8.194 3.447 1.00 96.31 205 ALA A O 1
ATOM 1655 N N . THR A 1 206 ? -20.452 -7.765 3.557 1.00 97.94 206 THR A N 1
ATOM 1656 C CA . THR A 1 206 ? -20.388 -6.911 4.741 1.00 97.94 206 THR A CA 1
ATOM 1657 C C . THR A 1 206 ? -19.679 -7.654 5.862 1.00 97.94 206 THR A C 1
ATOM 1659 O O . THR A 1 206 ? -20.052 -8.754 6.268 1.00 97.94 206 THR A O 1
ATOM 1662 N N . THR A 1 207 ? -18.623 -7.036 6.367 1.00 97.81 207 THR A N 1
ATOM 1663 C CA . THR A 1 207 ? -17.730 -7.624 7.353 1.00 97.81 207 THR A CA 1
ATOM 1664 C C . THR A 1 207 ? -17.826 -6.828 8.644 1.00 97.81 207 THR A C 1
ATOM 1666 O O . THR A 1 207 ? -17.681 -5.604 8.658 1.00 97.81 207 THR A O 1
ATOM 1669 N N . VAL A 1 208 ? -18.079 -7.542 9.741 1.00 98.00 208 VAL A N 1
ATOM 1670 C CA . VAL A 1 208 ? -18.189 -6.977 11.089 1.00 98.00 208 VAL A CA 1
ATOM 1671 C C . VAL A 1 208 ? -16.985 -7.422 11.907 1.00 98.00 208 VAL A C 1
ATOM 1673 O O . VAL A 1 208 ? -16.883 -8.579 12.321 1.00 98.00 208 VAL A O 1
ATOM 1676 N N . ILE A 1 209 ? -16.074 -6.492 12.168 1.00 97.12 209 ILE A N 1
ATOM 1677 C CA . ILE A 1 209 ? -14.890 -6.720 12.993 1.00 97.12 209 ILE A CA 1
ATOM 1678 C C . ILE A 1 209 ? -15.245 -6.376 14.440 1.00 97.12 209 ILE A C 1
ATOM 1680 O O . ILE A 1 209 ? -15.722 -5.282 14.745 1.00 97.12 209 ILE A O 1
ATOM 1684 N N . GLY A 1 210 ? -15.033 -7.337 15.342 1.00 96.31 210 GLY A N 1
ATOM 1685 C CA . GLY A 1 210 ? -15.405 -7.194 16.749 1.00 96.31 210 GLY A CA 1
ATOM 1686 C C . GLY A 1 210 ? -16.913 -7.296 16.989 1.00 96.31 210 GLY A C 1
ATOM 1687 O O . GLY A 1 210 ? -17.461 -6.481 17.714 1.00 96.31 210 GLY A O 1
ATOM 1688 N N . LYS A 1 211 ? -17.594 -8.305 16.424 1.00 96.75 211 LYS A N 1
ATOM 1689 C CA . LYS A 1 211 ? -19.063 -8.495 16.504 1.00 96.75 211 LYS A CA 1
ATOM 1690 C C . LYS A 1 211 ? -19.705 -8.422 17.904 1.00 96.75 211 LYS A C 1
ATOM 1692 O O . LYS A 1 211 ? -20.899 -8.180 18.001 1.00 96.75 211 LYS A O 1
ATOM 1697 N N . ASN A 1 212 ? -18.929 -8.657 18.964 1.00 97.12 212 ASN A N 1
ATOM 1698 C CA . ASN A 1 212 ? -19.383 -8.603 20.360 1.00 97.12 212 ASN A CA 1
ATOM 1699 C C . ASN A 1 212 ? -18.902 -7.338 21.099 1.00 97.12 212 ASN A C 1
ATOM 1701 O O . ASN A 1 212 ? -19.110 -7.219 22.304 1.00 97.12 212 ASN A O 1
ATOM 1705 N N . ALA A 1 213 ? -18.195 -6.435 20.418 1.00 95.88 213 ALA A N 1
ATOM 1706 C CA . ALA A 1 213 ? -17.777 -5.162 20.982 1.00 95.88 213 ALA A CA 1
ATOM 1707 C C . ALA A 1 213 ? -18.981 -4.219 21.095 1.00 95.88 213 ALA A C 1
ATOM 1709 O O . ALA A 1 213 ? -19.919 -4.299 20.307 1.00 95.88 213 ALA A O 1
ATOM 1710 N N . GLU A 1 214 ? -18.922 -3.278 22.037 1.00 96.06 214 GLU A N 1
ATOM 1711 C CA . GLU A 1 214 ? -19.939 -2.226 22.174 1.00 96.06 214 GLU A CA 1
ATOM 1712 C C . GLU A 1 214 ? -20.043 -1.361 20.905 1.00 96.06 214 GLU A C 1
ATOM 1714 O O . GLU A 1 214 ? -21.121 -0.899 20.538 1.00 96.06 214 GLU A O 1
ATOM 1719 N N . LYS A 1 215 ? -18.912 -1.169 20.214 1.00 94.19 215 LYS A N 1
ATOM 1720 C CA . LYS A 1 215 ? -18.802 -0.424 18.956 1.00 94.19 215 LYS A CA 1
ATOM 1721 C C . LYS A 1 215 ? -18.075 -1.280 17.914 1.00 94.19 215 LYS A C 1
ATOM 1723 O O . LYS A 1 215 ? -16.860 -1.149 17.773 1.00 94.19 215 LYS A O 1
ATOM 1728 N N . PRO A 1 216 ? -18.774 -2.202 17.233 1.00 97.12 216 PRO A N 1
ATOM 1729 C CA . PRO A 1 216 ? -18.165 -3.015 16.191 1.00 97.12 216 PRO A CA 1
ATOM 1730 C C . PRO A 1 216 ? -17.810 -2.155 14.971 1.00 97.12 216 PRO A C 1
ATOM 1732 O O . PRO A 1 216 ? -18.542 -1.230 14.613 1.00 97.12 216 PRO A O 1
ATOM 1735 N N . LEU A 1 217 ? -16.710 -2.491 14.297 1.00 97.88 217 LEU A N 1
ATOM 1736 C CA . LEU A 1 217 ? -16.340 -1.865 13.031 1.00 97.88 217 LEU A CA 1
ATOM 1737 C C . LEU A 1 217 ? -17.040 -2.604 11.886 1.00 97.88 217 LEU A C 1
ATOM 1739 O O . LEU A 1 217 ? -16.836 -3.803 11.706 1.00 97.88 217 LEU A O 1
ATOM 1743 N N . VAL A 1 218 ? -17.847 -1.885 11.107 1.00 98.00 218 VAL A N 1
ATOM 1744 C CA . VAL A 1 218 ? -18.587 -2.438 9.964 1.00 98.00 218 VAL A CA 1
ATOM 1745 C C . VAL A 1 218 ? -18.069 -1.824 8.665 1.00 98.00 218 VAL A C 1
ATOM 1747 O O . VAL A 1 218 ? -18.031 -0.599 8.528 1.00 98.00 218 VAL A O 1
ATOM 1750 N N . ILE A 1 219 ? -17.682 -2.684 7.724 1.00 98.19 219 ILE A N 1
ATOM 1751 C CA . ILE A 1 219 ? -17.236 -2.358 6.359 1.00 98.19 219 ILE A CA 1
ATOM 1752 C C . ILE A 1 219 ? -17.999 -3.231 5.358 1.00 98.19 219 ILE A C 1
ATOM 1754 O O . ILE A 1 219 ? -18.472 -4.306 5.716 1.00 98.19 219 ILE A O 1
ATOM 1758 N N . GLU A 1 220 ? -18.136 -2.802 4.105 1.00 97.94 220 GLU A N 1
ATOM 1759 C CA . GLU A 1 220 ? -18.998 -3.503 3.132 1.00 97.94 220 GLU A CA 1
ATOM 1760 C C . GLU A 1 220 ? -18.332 -4.705 2.448 1.00 97.94 220 GLU A C 1
ATOM 1762 O O . GLU A 1 220 ? -18.976 -5.425 1.692 1.00 97.94 220 GLU A O 1
ATOM 1767 N N . ASN A 1 221 ? -17.037 -4.919 2.683 1.00 96.88 221 ASN A N 1
ATOM 1768 C CA . ASN A 1 221 ? -16.258 -6.023 2.125 1.00 96.88 221 ASN A CA 1
ATOM 1769 C C . ASN A 1 221 ? -15.085 -6.381 3.056 1.00 96.88 221 ASN A C 1
ATOM 1771 O O . ASN A 1 221 ? -14.657 -5.531 3.836 1.00 96.88 221 ASN A O 1
ATOM 1775 N N . PRO A 1 222 ? -14.533 -7.607 2.983 1.00 96.44 222 PRO A N 1
ATOM 1776 C CA . PRO A 1 222 ? -13.513 -8.091 3.920 1.00 96.44 222 PRO A CA 1
ATOM 1777 C C . PRO A 1 222 ? -12.091 -7.580 3.628 1.00 96.44 222 PRO A C 1
ATOM 1779 O O . PRO A 1 222 ? -11.122 -8.144 4.132 1.00 96.44 222 PRO A O 1
ATOM 1782 N N . VAL A 1 223 ? -11.933 -6.543 2.804 1.00 96.06 223 VAL A N 1
ATOM 1783 C CA . VAL A 1 223 ? -10.626 -6.039 2.365 1.00 96.06 223 VAL A CA 1
ATOM 1784 C C . VAL A 1 223 ? -10.505 -4.580 2.749 1.00 96.06 223 VAL A C 1
ATOM 1786 O O . VAL A 1 223 ? -11.353 -3.783 2.378 1.00 96.06 223 VAL A O 1
ATOM 1789 N N . TYR A 1 224 ? -9.440 -4.196 3.445 1.00 97.12 224 TYR A N 1
ATOM 1790 C CA . TYR A 1 224 ? -9.163 -2.800 3.784 1.00 97.12 224 TYR A CA 1
ATOM 1791 C C . TYR A 1 224 ? -7.698 -2.443 3.523 1.00 97.12 224 TYR A C 1
ATOM 1793 O O . TYR A 1 224 ? -6.845 -3.316 3.356 1.00 97.12 224 TYR A O 1
ATOM 1801 N N . VAL A 1 225 ? -7.398 -1.145 3.468 1.00 96.94 225 VAL A N 1
ATOM 1802 C CA . VAL A 1 225 ? -6.030 -0.662 3.240 1.00 96.94 225 VAL A CA 1
ATOM 1803 C C . VAL A 1 225 ? -5.254 -0.722 4.551 1.00 96.94 225 VAL A C 1
ATOM 1805 O O . VAL A 1 225 ? -5.563 0.026 5.476 1.00 96.94 225 VAL A O 1
ATOM 1808 N N . SER A 1 226 ? -4.248 -1.596 4.611 1.00 94.00 226 SER A N 1
ATOM 1809 C CA . SER A 1 226 ? -3.440 -1.839 5.813 1.00 94.00 226 SER A CA 1
ATOM 1810 C C . SER A 1 226 ? -2.511 -0.671 6.190 1.00 94.00 226 SER A C 1
ATOM 1812 O O . SER A 1 226 ? -2.343 0.309 5.458 1.00 94.00 226 SER A O 1
ATOM 1814 N N . HIS A 1 227 ? -1.921 -0.773 7.379 1.00 93.00 227 HIS A N 1
ATOM 1815 C CA . HIS A 1 227 ? -1.087 0.233 8.021 1.00 93.00 227 HIS A CA 1
ATOM 1816 C C . HIS A 1 227 ? 0.192 0.533 7.232 1.00 93.00 227 HIS A C 1
ATOM 1818 O O . HIS A 1 227 ? 1.084 -0.301 7.120 1.00 93.00 227 HIS A O 1
ATOM 1824 N N . MET A 1 228 ? 0.304 1.770 6.744 1.00 90.44 228 MET A N 1
ATOM 1825 C CA . MET A 1 228 ? 1.515 2.316 6.124 1.00 90.44 228 MET A CA 1
ATOM 1826 C C . MET A 1 228 ? 1.720 3.754 6.600 1.00 90.44 228 MET A C 1
ATOM 1828 O O . MET A 1 228 ? 0.814 4.585 6.485 1.00 90.44 228 MET A O 1
ATOM 1832 N N . SER A 1 229 ? 2.884 4.061 7.173 1.00 87.50 229 SER A N 1
ATOM 1833 C CA . SER A 1 229 ? 3.151 5.352 7.819 1.00 87.50 229 SER A CA 1
ATOM 1834 C C . SER A 1 229 ? 3.168 6.523 6.829 1.00 87.50 229 SER A C 1
ATOM 1836 O O . SER A 1 229 ? 3.574 6.390 5.675 1.00 87.50 229 SER A O 1
ATOM 1838 N N . TYR A 1 230 ? 2.741 7.703 7.289 1.00 85.69 230 TYR A N 1
ATOM 1839 C CA . TYR A 1 230 ? 3.151 8.951 6.646 1.00 85.69 230 TYR A CA 1
ATOM 1840 C C . TYR A 1 230 ? 4.654 9.154 6.886 1.00 85.69 230 TYR A C 1
ATOM 1842 O O . TYR A 1 230 ? 5.121 9.022 8.012 1.00 85.69 230 TYR A O 1
ATOM 1850 N N . GLY A 1 231 ? 5.417 9.374 5.820 1.00 84.69 231 GLY A N 1
ATOM 1851 C CA . GLY A 1 231 ? 6.879 9.260 5.829 1.00 84.69 231 GLY A CA 1
ATOM 1852 C C . GLY A 1 231 ? 7.338 8.113 4.933 1.00 84.69 231 GLY A C 1
ATOM 1853 O O . GLY A 1 231 ? 8.069 8.356 3.980 1.00 84.69 231 GLY A O 1
ATOM 1854 N N . ALA A 1 232 ? 6.813 6.897 5.140 1.00 84.62 232 ALA A N 1
ATOM 1855 C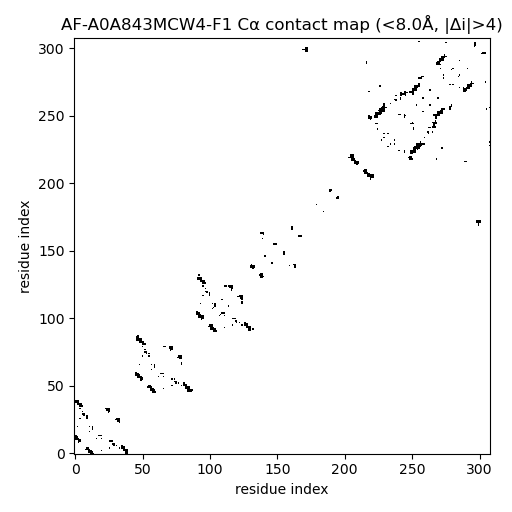 CA . ALA A 1 232 ? 6.996 5.801 4.180 1.00 84.62 232 ALA A CA 1
ATOM 1856 C C . ALA A 1 232 ? 6.168 6.015 2.903 1.00 84.62 232 ALA A C 1
ATOM 1858 O O . ALA A 1 232 ? 6.610 5.689 1.805 1.00 84.62 232 ALA A O 1
ATOM 1859 N N . LEU A 1 233 ? 4.965 6.579 3.049 1.00 87.31 233 LEU A N 1
ATOM 1860 C CA . LEU A 1 233 ? 4.143 7.059 1.943 1.00 87.31 233 LEU A CA 1
ATOM 1861 C C . LEU A 1 233 ? 4.033 8.583 1.974 1.00 87.31 233 LEU A C 1
ATOM 1863 O O . LEU A 1 233 ? 3.957 9.197 3.045 1.00 87.31 233 LEU A O 1
ATOM 186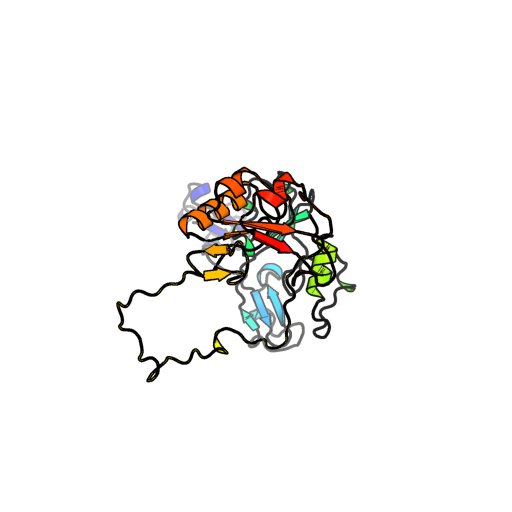7 N N . SER A 1 234 ? 3.948 9.180 0.783 1.00 92.06 234 SER A N 1
ATOM 1868 C CA . SER A 1 234 ? 3.646 10.603 0.631 1.00 92.06 234 SER A CA 1
ATOM 1869 C C . SER A 1 234 ? 2.235 10.939 1.123 1.00 92.06 234 SER A C 1
ATOM 1871 O O . SER A 1 234 ? 1.346 10.079 1.192 1.00 92.06 234 SER A O 1
ATOM 1873 N N . LYS A 1 235 ? 2.007 12.218 1.439 1.00 93.88 235 LYS A N 1
ATOM 1874 C CA . LYS A 1 235 ? 0.691 12.733 1.843 1.00 93.88 235 LYS A CA 1
ATOM 1875 C C . LYS A 1 235 ? -0.363 12.443 0.772 1.00 93.88 235 LYS A C 1
ATOM 1877 O O . LYS A 1 235 ? -1.451 11.961 1.084 1.00 93.88 235 LYS A O 1
ATOM 1882 N N . GLU A 1 236 ? -0.019 12.682 -0.487 1.00 95.25 236 GLU A N 1
ATOM 1883 C CA . GLU A 1 236 ? -0.885 12.520 -1.657 1.00 95.25 236 GLU A CA 1
ATOM 1884 C C . GLU A 1 236 ? -1.304 11.058 -1.825 1.00 95.25 236 GLU A C 1
ATOM 1886 O O . GLU A 1 236 ? -2.486 10.778 -2.027 1.00 95.25 236 GLU A O 1
ATOM 1891 N N . SER A 1 237 ? -0.361 10.124 -1.655 1.00 94.12 237 SER A N 1
ATOM 1892 C CA . SER A 1 237 ? -0.630 8.683 -1.723 1.00 94.12 237 SER A CA 1
ATOM 1893 C C . SER A 1 237 ? -1.630 8.253 -0.654 1.00 94.12 237 SER A C 1
ATOM 1895 O O . SER A 1 237 ? -2.592 7.542 -0.944 1.00 94.12 237 SER A O 1
ATOM 1897 N N . LYS A 1 238 ? -1.461 8.730 0.584 1.00 96.25 238 LYS A N 1
ATOM 1898 C CA . LYS A 1 238 ? -2.389 8.400 1.674 1.00 96.25 238 LYS A CA 1
ATOM 1899 C C . LYS A 1 238 ? -3.782 8.989 1.449 1.00 96.25 238 LYS A C 1
ATOM 1901 O O . LYS A 1 238 ? -4.764 8.305 1.723 1.00 96.25 238 LYS A O 1
ATOM 1906 N N . ILE A 1 239 ? -3.886 10.215 0.929 1.00 97.06 239 ILE A N 1
ATOM 1907 C CA . ILE A 1 239 ? -5.182 10.830 0.588 1.00 97.06 239 ILE A CA 1
ATOM 1908 C C . ILE A 1 239 ? -5.865 10.050 -0.543 1.00 97.06 239 ILE A C 1
ATOM 1910 O O . ILE A 1 239 ? -7.068 9.803 -0.477 1.00 97.06 239 ILE A O 1
ATOM 1914 N N . ALA A 1 240 ? -5.115 9.625 -1.563 1.00 97.38 240 ALA A N 1
ATOM 1915 C CA . ALA A 1 240 ? -5.650 8.812 -2.652 1.00 97.38 240 ALA A CA 1
ATOM 1916 C C . ALA A 1 240 ? -6.195 7.465 -2.147 1.00 97.38 240 ALA A C 1
ATOM 1918 O O . ALA A 1 240 ? -7.309 7.085 -2.510 1.00 97.38 240 ALA A O 1
ATOM 1919 N N . LEU A 1 241 ? -5.455 6.784 -1.264 1.00 97.25 241 LEU A N 1
ATOM 1920 C CA . LEU A 1 241 ? -5.892 5.536 -0.631 1.00 97.25 241 LEU A CA 1
ATOM 1921 C C . LEU A 1 241 ? -7.154 5.727 0.219 1.00 97.25 241 LEU A C 1
ATOM 1923 O O . LEU A 1 241 ? -8.072 4.919 0.115 1.00 97.25 241 LEU A O 1
ATOM 1927 N N . ALA A 1 242 ? -7.244 6.814 0.992 1.00 97.88 242 ALA A N 1
ATOM 1928 C CA . ALA A 1 242 ? -8.441 7.139 1.770 1.00 97.88 242 ALA A CA 1
ATOM 1929 C C . ALA A 1 242 ? -9.671 7.371 0.879 1.00 97.88 242 ALA A C 1
ATOM 1931 O O . ALA A 1 242 ? -10.714 6.759 1.088 1.00 97.88 242 ALA A O 1
ATOM 1932 N N . LYS A 1 243 ? -9.535 8.163 -0.191 1.00 98.06 243 LYS A N 1
ATOM 1933 C CA . LYS A 1 243 ? -10.619 8.362 -1.171 1.00 98.06 243 LYS A CA 1
ATOM 1934 C C . LYS A 1 243 ? -11.036 7.056 -1.845 1.00 98.06 243 LYS A C 1
ATOM 1936 O O . LYS A 1 243 ? -12.216 6.851 -2.133 1.00 98.06 243 LYS A O 1
ATOM 1941 N N . GLY A 1 244 ? -10.070 6.180 -2.116 1.00 97.56 244 GLY A N 1
ATOM 1942 C CA . GLY A 1 244 ? -10.316 4.830 -2.615 1.00 97.56 244 GLY A CA 1
ATOM 1943 C C . GLY A 1 244 ? -11.119 3.997 -1.619 1.00 97.56 244 GLY A C 1
ATOM 1944 O O . GLY A 1 244 ? -12.133 3.413 -1.999 1.00 97.56 244 GLY A O 1
ATOM 1945 N N . SER A 1 245 ? -10.725 4.008 -0.343 1.00 98.06 245 SER A N 1
ATOM 1946 C CA . SER A 1 245 ? -11.422 3.276 0.717 1.00 98.06 245 SER A CA 1
ATOM 1947 C C . SER A 1 245 ? -12.851 3.787 0.921 1.00 98.06 245 SER A C 1
ATOM 1949 O O . SER A 1 245 ? -13.763 2.974 1.056 1.00 98.06 245 SER A O 1
ATOM 1951 N N . PHE A 1 246 ? -13.083 5.103 0.815 1.00 98.50 246 PHE A N 1
ATOM 1952 C CA . PHE A 1 246 ? -14.421 5.707 0.789 1.00 98.50 246 PHE A CA 1
ATOM 1953 C C . PHE A 1 246 ? -15.303 5.136 -0.316 1.00 98.50 246 PHE A C 1
ATOM 1955 O O . PHE A 1 246 ? -16.399 4.640 -0.054 1.00 98.50 246 PHE A O 1
ATOM 1962 N N . LYS A 1 247 ? -14.812 5.158 -1.559 1.00 97.88 247 LYS A N 1
ATOM 1963 C CA . LYS A 1 247 ? -15.553 4.640 -2.720 1.00 97.88 247 LYS A CA 1
ATOM 1964 C C . LYS A 1 247 ? -15.821 3.140 -2.617 1.00 97.88 247 LYS A C 1
ATOM 1966 O O . LYS A 1 247 ? -16.901 2.697 -2.992 1.00 97.88 247 LYS A O 1
ATOM 1971 N N . ALA A 1 248 ? -14.861 2.383 -2.092 1.00 97.12 248 ALA A N 1
ATOM 1972 C CA . ALA A 1 248 ? -14.985 0.949 -1.852 1.00 97.12 248 ALA A CA 1
ATOM 1973 C C . ALA A 1 248 ? -15.760 0.612 -0.564 1.00 97.12 248 ALA A C 1
ATOM 1975 O O . ALA A 1 248 ? -15.931 -0.565 -0.261 1.00 97.12 248 ALA A O 1
ATOM 1976 N N . LYS A 1 249 ? -16.211 1.617 0.202 1.00 98.06 249 LYS A N 1
ATOM 1977 C CA . LYS A 1 249 ? -16.881 1.466 1.502 1.00 98.06 249 LYS A CA 1
ATOM 1978 C C . LYS A 1 249 ? -16.130 0.529 2.461 1.00 98.06 249 LYS A C 1
ATOM 1980 O O . LYS A 1 249 ? -16.710 -0.361 3.088 1.00 98.06 249 LYS A O 1
ATOM 1985 N N . THR A 1 250 ? -14.820 0.743 2.572 1.00 98.44 250 THR A N 1
ATOM 1986 C CA . THR A 1 250 ? -13.920 -0.028 3.438 1.00 98.44 250 THR A CA 1
ATOM 1987 C C . THR A 1 250 ? -12.944 0.850 4.223 1.00 98.44 250 THR A C 1
ATOM 1989 O O . THR A 1 250 ? -12.847 2.056 4.007 1.00 98.44 250 THR A O 1
ATOM 1992 N N . ALA A 1 251 ? -12.218 0.263 5.169 1.00 98.12 251 ALA A N 1
ATOM 1993 C CA . ALA A 1 251 ? -11.346 0.991 6.073 1.00 98.12 251 ALA A CA 1
ATOM 1994 C C . ALA A 1 251 ? -10.014 1.441 5.443 1.00 98.12 251 ALA A C 1
ATOM 1996 O O . ALA A 1 251 ? -9.474 0.831 4.517 1.00 98.12 251 ALA A O 1
ATOM 1997 N N . MET A 1 252 ? -9.487 2.538 5.987 1.00 97.56 252 MET A N 1
ATOM 1998 C CA . MET A 1 252 ? -8.135 3.044 5.769 1.00 97.56 252 MET A CA 1
ATOM 1999 C C . MET A 1 252 ? -7.393 3.077 7.104 1.00 97.56 252 MET A C 1
ATOM 2001 O O . MET A 1 252 ? -7.865 3.677 8.073 1.00 97.56 252 MET A O 1
ATOM 2005 N N . CYS A 1 253 ? -6.210 2.477 7.139 1.00 96.44 253 CYS A N 1
ATOM 2006 C CA . CYS A 1 253 ? -5.350 2.459 8.314 1.00 96.44 253 CYS A CA 1
ATOM 2007 C C . CYS A 1 253 ? -4.383 3.657 8.367 1.00 96.44 253 CYS A C 1
ATOM 2009 O O . CYS A 1 253 ? -3.911 4.168 7.345 1.00 96.44 253 CYS A O 1
ATOM 2011 N N . SER A 1 254 ? -4.040 4.106 9.578 1.00 93.88 254 SER A N 1
ATOM 2012 C CA . SER A 1 254 ? -3.175 5.276 9.783 1.00 93.88 254 SER A CA 1
ATOM 2013 C C . SER A 1 254 ? -1.710 5.025 9.422 1.00 93.88 254 SER A C 1
ATOM 2015 O O . SER A 1 254 ? -1.095 5.873 8.774 1.00 93.88 254 SER A O 1
ATOM 2017 N N . GLY A 1 255 ? -1.157 3.879 9.825 1.00 90.56 255 GLY A N 1
ATOM 2018 C CA . GLY A 1 255 ? 0.292 3.678 9.933 1.00 90.56 255 GLY A CA 1
ATOM 2019 C C . GLY A 1 255 ? 0.924 4.390 11.145 1.00 90.56 255 GLY A C 1
ATOM 2020 O O . GLY A 1 255 ? 0.277 5.214 11.795 1.00 90.56 255 GLY A O 1
ATOM 2021 N N . GLU A 1 256 ? 2.215 4.135 11.393 1.00 86.56 256 GLU A N 1
ATOM 2022 C CA . GLU A 1 256 ? 2.966 4.683 12.546 1.00 86.56 256 GLU A CA 1
ATOM 2023 C C . GLU A 1 256 ? 3.318 6.182 12.430 1.00 86.56 256 GLU A C 1
ATOM 2025 O O . GLU A 1 256 ? 3.647 6.835 13.417 1.00 86.56 256 GLU A O 1
ATOM 2030 N N . GLY A 1 257 ? 3.271 6.731 11.213 1.00 73.69 257 GLY A N 1
ATOM 2031 C CA . GLY A 1 257 ? 3.841 8.035 10.823 1.00 73.69 257 GLY A CA 1
ATOM 2032 C C . GLY A 1 257 ? 3.035 9.273 11.208 1.00 73.69 257 GLY A C 1
ATOM 2033 O O . GLY A 1 257 ? 3.182 10.332 10.605 1.00 73.69 257 GLY A O 1
ATOM 2034 N N . GLY A 1 258 ? 2.150 9.131 12.185 1.00 76.12 258 GLY A N 1
ATOM 2035 C CA . GLY A 1 258 ? 1.240 10.172 12.631 1.00 76.12 258 GLY A CA 1
ATOM 2036 C C . GLY A 1 258 ? -0.009 10.366 11.769 1.00 76.12 258 GLY A C 1
ATOM 2037 O O . GLY A 1 258 ? -0.189 9.744 10.720 1.00 76.12 258 GLY A O 1
ATOM 2038 N N . ILE A 1 259 ? -0.926 11.197 12.274 1.00 87.38 259 ILE A N 1
ATOM 2039 C CA . ILE A 1 259 ? -2.262 11.385 11.695 1.00 87.38 259 ILE A CA 1
ATOM 2040 C C . ILE A 1 259 ? -2.288 12.615 10.791 1.00 87.38 259 ILE A C 1
ATOM 2042 O O . ILE A 1 259 ? -2.034 13.732 11.231 1.00 87.38 259 ILE A O 1
ATOM 2046 N N . LEU A 1 260 ? -2.680 12.400 9.536 1.00 90.94 260 LEU A N 1
ATOM 2047 C CA . LEU A 1 260 ? -3.055 13.459 8.605 1.00 90.94 260 LEU A CA 1
ATOM 2048 C C . LEU A 1 260 ? -4.579 13.651 8.660 1.00 90.94 260 LEU A C 1
ATOM 2050 O O . LEU A 1 260 ? -5.303 12.721 8.280 1.00 90.94 260 LEU A O 1
ATOM 2054 N N . PRO A 1 261 ? -5.087 14.814 9.110 1.00 92.31 261 PRO A N 1
ATOM 2055 C CA . PRO A 1 261 ? -6.525 15.070 9.187 1.00 92.31 261 PRO A CA 1
ATOM 2056 C C . PRO A 1 261 ? -7.242 14.863 7.852 1.00 92.31 261 PRO A C 1
ATOM 2058 O O . PRO A 1 261 ? -8.347 14.328 7.825 1.00 92.31 261 PRO A O 1
ATOM 2061 N N . GLU A 1 262 ? -6.602 15.208 6.733 1.00 94.19 262 GLU A N 1
ATOM 2062 C CA . GLU A 1 262 ? -7.181 15.045 5.397 1.00 94.19 262 GLU A CA 1
ATOM 2063 C C . GLU A 1 262 ? -7.415 13.573 5.051 1.00 94.19 262 GLU A C 1
ATOM 2065 O O . GLU A 1 262 ? -8.463 13.227 4.525 1.00 94.19 262 GLU A O 1
ATOM 2070 N N . VAL A 1 263 ? -6.476 12.686 5.396 1.00 94.88 263 VAL A N 1
ATOM 2071 C CA . VAL A 1 263 ? -6.613 11.237 5.156 1.00 94.88 263 VAL A CA 1
ATOM 2072 C C . VAL A 1 263 ? -7.780 10.676 5.959 1.00 94.88 263 VAL A C 1
ATOM 2074 O O . VAL A 1 263 ? -8.543 9.859 5.459 1.00 94.88 263 VAL A O 1
ATOM 2077 N N . LYS A 1 264 ? -7.928 11.124 7.206 1.00 94.00 264 LYS A N 1
ATOM 2078 C CA . LYS A 1 264 ? -9.011 10.682 8.079 1.00 94.00 264 LYS A CA 1
ATOM 2079 C C . LYS A 1 264 ? -10.378 11.158 7.593 1.00 94.00 264 LYS A C 1
ATOM 2081 O O . LYS A 1 264 ? -11.306 10.362 7.559 1.00 94.00 264 LYS A O 1
ATOM 2086 N N . ASN A 1 265 ? -10.482 12.426 7.196 1.00 95.62 265 ASN A N 1
ATOM 2087 C CA . ASN A 1 265 ? -11.730 13.021 6.712 1.00 95.62 265 ASN A CA 1
ATOM 2088 C C . ASN A 1 265 ? -12.199 12.423 5.378 1.00 95.62 265 ASN A C 1
ATOM 2090 O O . ASN A 1 265 ? -13.387 12.460 5.078 1.00 95.62 265 ASN A O 1
ATOM 2094 N N . GLU A 1 266 ? -11.272 11.895 4.579 1.00 97.69 266 GLU A N 1
ATOM 2095 C CA . GLU A 1 266 ? -11.556 11.309 3.265 1.00 97.69 266 GLU A CA 1
ATOM 2096 C C . GLU A 1 266 ? -11.782 9.789 3.314 1.00 97.69 266 GLU A C 1
ATOM 2098 O O . GLU A 1 266 ? -12.143 9.208 2.297 1.00 97.69 266 GLU A O 1
ATOM 2103 N N . ALA A 1 267 ? -11.554 9.122 4.451 1.00 97.25 267 ALA A N 1
ATOM 2104 C CA . ALA A 1 267 ? -11.721 7.674 4.593 1.00 97.25 267 ALA A CA 1
ATOM 2105 C C . ALA A 1 267 ? -13.183 7.286 4.883 1.00 97.25 267 ALA A C 1
ATOM 2107 O O . ALA A 1 267 ? -13.891 8.009 5.578 1.00 97.25 267 ALA A O 1
ATOM 2108 N N . TYR A 1 268 ? -13.633 6.106 4.421 1.00 98.12 268 TYR A N 1
ATOM 2109 C CA . TYR A 1 268 ? -14.947 5.566 4.834 1.00 98.12 268 TYR A CA 1
ATOM 2110 C C . TYR A 1 268 ? -14.982 5.269 6.339 1.00 98.12 268 TYR A C 1
ATOM 2112 O O . TYR A 1 268 ? -15.902 5.647 7.061 1.00 98.12 268 TYR A O 1
ATOM 2120 N N . LYS A 1 269 ? -13.958 4.526 6.767 1.00 98.12 269 LYS A N 1
ATOM 2121 C CA . LYS A 1 269 ? -13.675 4.102 8.128 1.00 98.12 269 LYS A CA 1
ATOM 2122 C C . LYS A 1 269 ? -12.194 4.284 8.369 1.00 98.12 269 LYS A C 1
ATOM 2124 O O . LYS A 1 269 ? -11.390 3.987 7.482 1.00 98.12 269 LYS A O 1
ATOM 2129 N N . TYR A 1 270 ? -11.829 4.758 9.547 1.00 97.50 270 TYR A N 1
ATOM 2130 C CA . TYR A 1 270 ? -10.442 5.052 9.876 1.00 97.50 270 TYR A CA 1
ATOM 2131 C C . TYR A 1 270 ? -9.968 4.223 11.067 1.00 97.50 270 TYR A C 1
ATOM 2133 O O . TYR A 1 270 ? -10.540 4.310 12.155 1.00 97.50 270 TYR A O 1
ATOM 2141 N N . ILE A 1 271 ? -8.902 3.448 10.862 1.00 97.25 271 ILE A N 1
ATOM 2142 C CA . ILE A 1 271 ? -8.279 2.620 11.901 1.00 97.25 271 ILE A CA 1
ATOM 2143 C C . ILE A 1 271 ? -6.964 3.270 12.326 1.00 97.25 271 ILE A C 1
ATOM 2145 O O . ILE A 1 271 ? -6.055 3.463 11.513 1.00 97.25 271 ILE A O 1
ATOM 2149 N N . PHE A 1 272 ? -6.857 3.616 13.606 1.00 96.12 272 PHE A N 1
ATOM 2150 C CA . PHE A 1 272 ? -5.650 4.214 14.171 1.00 96.12 272 PHE A CA 1
ATOM 2151 C C . PHE A 1 272 ? -4.692 3.143 14.705 1.00 96.12 272 PHE A C 1
ATOM 2153 O O . PHE A 1 272 ? -5.096 2.298 15.499 1.00 96.12 272 PHE A O 1
ATOM 2160 N N . GLU A 1 273 ? -3.421 3.198 14.305 1.00 94.31 273 GLU A N 1
ATOM 2161 C CA . GLU A 1 273 ? -2.364 2.327 14.833 1.00 94.31 273 GLU A CA 1
ATOM 2162 C C . GLU A 1 273 ? -1.852 2.868 16.167 1.00 94.31 273 GLU A C 1
ATOM 2164 O O . GLU A 1 273 ? -1.240 3.935 16.235 1.00 94.31 273 GLU A O 1
ATOM 2169 N N . TYR A 1 274 ? -2.046 2.104 17.232 1.00 93.50 274 TYR A N 1
ATOM 2170 C CA . TYR A 1 274 ? -1.391 2.339 18.504 1.00 93.50 274 TYR A CA 1
ATOM 2171 C C . TYR A 1 274 ? -0.050 1.603 18.527 1.00 93.50 274 TYR A C 1
ATOM 2173 O O . TYR A 1 274 ? -0.003 0.374 18.598 1.00 93.50 274 TYR A O 1
ATOM 2181 N N . VAL A 1 275 ? 1.044 2.363 18.509 1.00 89.88 275 VAL A N 1
ATOM 2182 C CA . VAL A 1 275 ? 2.417 1.835 18.549 1.00 89.88 275 VAL A CA 1
ATOM 2183 C C . VAL A 1 275 ? 3.090 2.081 19.905 1.00 89.88 275 VAL A C 1
ATOM 2185 O O . VAL A 1 275 ? 2.745 3.052 20.586 1.00 89.88 275 VAL A O 1
ATOM 2188 N N . PRO A 1 276 ? 4.107 1.284 20.295 1.00 86.50 276 PRO A N 1
ATOM 2189 C CA . PRO A 1 276 ? 4.825 1.465 21.562 1.00 86.50 276 PRO A CA 1
ATOM 2190 C C . PRO A 1 276 ? 5.412 2.870 21.771 1.00 86.50 276 PRO A C 1
ATOM 2192 O O . PRO A 1 276 ? 5.406 3.379 22.891 1.00 86.50 276 PRO A O 1
ATOM 2195 N N . ASN A 1 277 ? 5.851 3.529 20.691 1.00 84.62 277 ASN A N 1
ATOM 2196 C CA . ASN A 1 277 ? 6.421 4.882 20.732 1.00 84.62 277 ASN A CA 1
ATOM 2197 C C . ASN A 1 277 ? 5.371 5.989 20.923 1.00 84.62 277 ASN A C 1
ATOM 2199 O O . ASN A 1 277 ? 5.731 7.155 21.067 1.00 84.62 277 ASN A O 1
ATOM 2203 N N . LYS A 1 278 ? 4.078 5.641 20.932 1.00 88.81 278 LYS A N 1
ATOM 2204 C CA . LYS A 1 278 ? 2.953 6.557 21.163 1.00 88.81 278 LYS A CA 1
ATOM 2205 C C . LYS A 1 278 ? 2.888 7.742 20.192 1.00 88.81 278 LYS A C 1
ATOM 2207 O O . LYS A 1 278 ? 2.396 8.815 20.544 1.00 88.81 278 LYS A O 1
ATOM 2212 N N . TYR A 1 279 ? 3.342 7.561 18.952 1.00 86.06 279 TYR A N 1
ATOM 2213 C CA . TYR A 1 279 ? 3.228 8.605 17.936 1.00 86.06 279 TYR A CA 1
ATOM 2214 C C . TYR A 1 279 ? 1.767 8.969 17.682 1.00 86.06 279 TYR A C 1
ATOM 2216 O O . TYR A 1 279 ? 0.925 8.106 17.454 1.00 86.06 279 TYR A O 1
ATOM 2224 N N . SER A 1 280 ? 1.470 10.270 17.741 1.00 87.56 280 SER A N 1
ATOM 2225 C CA . SER A 1 280 ? 0.112 10.818 17.605 1.00 87.56 280 SER A CA 1
ATOM 2226 C C . SER A 1 280 ? -0.923 10.258 18.589 1.00 87.56 280 SER A C 1
ATOM 2228 O O . SER A 1 280 ? -2.119 10.468 18.390 1.00 87.56 280 SER A O 1
ATOM 2230 N N . VAL A 1 281 ? -0.494 9.603 19.674 1.00 92.44 281 VAL A N 1
ATOM 2231 C CA . VAL A 1 281 ? -1.385 9.149 20.745 1.00 92.44 281 VAL A CA 1
ATOM 2232 C C . VAL A 1 281 ? -1.728 10.344 21.628 1.00 92.44 281 VAL A C 1
ATOM 2234 O O . VAL A 1 281 ? -0.998 10.698 22.551 1.00 92.44 281 VAL A O 1
ATOM 2237 N N . THR A 1 282 ? -2.856 10.971 21.320 1.00 92.12 282 THR A N 1
ATOM 2238 C CA . THR A 1 282 ? -3.471 12.035 22.118 1.00 92.12 282 THR A CA 1
ATOM 2239 C C . THR A 1 282 ? -4.911 11.650 22.436 1.00 92.12 282 THR A C 1
ATOM 2241 O O . THR A 1 282 ? -5.530 10.887 21.692 1.00 92.12 282 THR A O 1
ATOM 2244 N N . ASP A 1 283 ? -5.476 12.195 23.513 1.00 93.50 283 ASP A N 1
ATOM 2245 C CA . ASP A 1 283 ? -6.878 11.945 23.877 1.00 93.50 283 ASP A CA 1
ATOM 2246 C C . ASP A 1 283 ? -7.851 12.273 22.735 1.00 93.50 283 ASP A C 1
ATOM 2248 O O . ASP A 1 283 ? -8.862 11.595 22.557 1.00 93.50 283 ASP A O 1
ATOM 2252 N N . GLU A 1 284 ? -7.543 13.303 21.948 1.00 91.31 284 GLU A N 1
ATOM 2253 C CA . GLU A 1 284 ? -8.307 13.684 20.760 1.00 91.31 284 GLU A CA 1
ATOM 2254 C C . GLU A 1 284 ? -8.233 12.605 19.670 1.00 91.31 284 GLU A C 1
ATOM 2256 O O . GLU A 1 284 ? -9.259 12.155 19.147 1.00 91.31 284 GLU A O 1
ATOM 2261 N N . ASN A 1 285 ? -7.024 12.130 19.370 1.00 91.69 285 ASN A N 1
ATOM 2262 C CA . ASN A 1 285 ? -6.780 11.139 18.327 1.00 91.69 285 ASN A CA 1
ATOM 2263 C C . ASN A 1 285 ? -7.270 9.738 18.688 1.00 91.69 285 ASN A C 1
ATOM 2265 O O . ASN A 1 285 ? -7.552 8.960 17.782 1.00 91.69 285 ASN A O 1
ATOM 2269 N N . LEU A 1 286 ? -7.413 9.421 19.976 1.00 93.31 286 LEU A N 1
ATOM 2270 C CA . LEU A 1 286 ? -7.963 8.146 20.447 1.00 93.31 286 LEU A CA 1
ATOM 2271 C C . LEU A 1 286 ? -9.500 8.102 20.429 1.00 93.31 286 LEU A C 1
ATOM 2273 O O . LEU A 1 286 ? -10.073 7.018 20.386 1.00 93.31 286 LEU A O 1
ATOM 2277 N N . LYS A 1 287 ? -10.186 9.252 20.463 1.00 93.38 287 LYS A N 1
ATOM 2278 C CA . LYS A 1 287 ? -11.664 9.323 20.533 1.00 93.38 287 LYS A CA 1
ATOM 2279 C C . LYS A 1 287 ? -12.365 9.356 19.181 1.00 93.38 287 LYS A C 1
ATOM 2281 O O . LYS A 1 287 ? -13.574 9.174 19.103 1.00 93.38 287 LYS A O 1
ATOM 2286 N N . THR A 1 288 ? -11.615 9.674 18.142 1.00 92.69 288 THR A N 1
ATOM 2287 C CA . THR A 1 288 ? -12.121 10.017 16.817 1.00 92.69 288 THR A CA 1
ATOM 2288 C C . THR A 1 288 ? -11.959 8.948 15.716 1.00 92.69 288 THR A C 1
ATOM 2290 O O . THR A 1 288 ? -12.539 9.171 14.657 1.00 92.69 288 THR A O 1
ATOM 2293 N N . PRO A 1 289 ? -11.180 7.849 15.846 1.00 95.12 289 PRO A N 1
ATOM 2294 C CA . PRO A 1 289 ? -11.144 6.790 14.840 1.00 95.12 289 PRO A CA 1
ATOM 2295 C C . PRO A 1 289 ? -12.316 5.815 15.039 1.00 95.12 289 PRO A C 1
ATOM 2297 O O . PRO A 1 289 ? -12.882 5.729 16.129 1.00 95.12 289 PRO A O 1
ATOM 2300 N N . ASP A 1 290 ? -12.658 5.049 14.004 1.00 96.75 290 ASP A N 1
ATOM 2301 C CA . ASP A 1 290 ? -13.689 4.007 14.099 1.00 96.75 290 ASP A CA 1
ATOM 2302 C C . ASP A 1 290 ? -13.179 2.758 14.833 1.00 96.75 290 ASP A C 1
ATOM 2304 O O . ASP A 1 290 ? -13.965 2.028 15.432 1.00 96.75 290 ASP A O 1
ATOM 2308 N N . ALA A 1 291 ? -11.866 2.513 14.793 1.00 96.31 291 ALA A N 1
ATOM 2309 C CA . ALA A 1 291 ? -11.204 1.452 15.543 1.00 96.31 291 ALA A CA 1
ATOM 2310 C C . ALA A 1 291 ? -9.748 1.814 15.874 1.00 96.31 291 ALA A C 1
ATOM 2312 O O . ALA A 1 291 ? -9.142 2.693 15.255 1.00 96.31 291 ALA A O 1
ATOM 2313 N N . ILE A 1 292 ? -9.182 1.102 16.848 1.00 95.25 292 ILE A N 1
ATOM 2314 C CA . ILE A 1 292 ? -7.773 1.201 17.234 1.00 95.25 292 ILE A CA 1
ATOM 2315 C C . ILE A 1 292 ? -7.140 -0.178 17.061 1.00 95.25 292 ILE A C 1
ATOM 2317 O O . ILE A 1 292 ? -7.618 -1.154 17.639 1.00 95.25 292 ILE A O 1
ATOM 2321 N N . GLU A 1 293 ? -6.056 -0.245 16.296 1.00 94.56 293 GLU A N 1
ATOM 2322 C CA . GLU A 1 293 ? -5.240 -1.444 16.122 1.00 94.56 293 GLU A CA 1
ATOM 2323 C C . GLU A 1 293 ? -3.967 -1.314 16.962 1.00 94.56 293 GLU A C 1
ATOM 2325 O O . GLU A 1 293 ? -3.202 -0.366 16.803 1.00 94.56 293 GLU A O 1
ATOM 2330 N N . ILE A 1 294 ? -3.737 -2.245 17.889 1.00 93.75 294 ILE A N 1
ATOM 2331 C CA . ILE A 1 294 ? -2.544 -2.235 18.744 1.00 93.75 294 ILE A CA 1
ATOM 2332 C C . ILE A 1 294 ? -1.438 -3.019 18.046 1.00 93.75 294 ILE A C 1
ATOM 2334 O O . ILE A 1 294 ? -1.499 -4.247 17.945 1.00 93.75 294 ILE A O 1
ATOM 2338 N N . LYS A 1 295 ? -0.393 -2.316 17.611 1.00 90.06 295 LYS A N 1
ATOM 2339 C CA . LYS A 1 295 ? 0.759 -2.938 16.967 1.00 90.06 295 LYS A CA 1
ATOM 2340 C C . LYS A 1 295 ? 1.660 -3.597 18.005 1.00 90.06 295 LYS A C 1
ATOM 2342 O O . LYS A 1 295 ? 2.422 -2.929 18.703 1.00 90.06 295 LYS A O 1
ATOM 2347 N N . ILE A 1 296 ? 1.619 -4.925 18.057 1.00 87.62 296 ILE A N 1
ATOM 2348 C CA . ILE A 1 296 ? 2.562 -5.728 18.851 1.00 87.62 296 ILE A CA 1
ATOM 2349 C C . ILE A 1 296 ? 3.845 -6.026 18.063 1.00 87.62 296 ILE A C 1
ATOM 2351 O O . ILE A 1 296 ? 4.927 -6.113 18.637 1.00 87.62 296 ILE A O 1
ATOM 2355 N N . GLY A 1 297 ? 3.747 -6.146 16.739 1.00 81.69 297 GLY A N 1
ATOM 2356 C CA . GLY A 1 297 ? 4.886 -6.394 15.864 1.00 81.69 297 GLY A CA 1
ATOM 2357 C C . GLY A 1 297 ? 4.505 -6.296 14.392 1.00 81.69 297 GLY A C 1
ATOM 2358 O O . GLY A 1 297 ? 3.343 -6.092 14.054 1.00 81.69 297 GLY A O 1
ATOM 2359 N N . GLN A 1 298 ? 5.497 -6.438 13.517 1.00 77.56 298 GLN A N 1
ATOM 2360 C CA . GLN A 1 298 ? 5.306 -6.479 12.068 1.00 77.56 298 GLN A CA 1
ATOM 2361 C C . GLN A 1 298 ? 6.185 -7.555 11.440 1.00 77.56 298 GLN A C 1
ATOM 2363 O O . GLN A 1 298 ? 7.321 -7.761 11.868 1.00 77.56 298 GLN A O 1
ATOM 2368 N N . ALA A 1 299 ? 5.676 -8.209 10.396 1.00 72.88 299 ALA A N 1
ATOM 2369 C CA . ALA A 1 299 ? 6.371 -9.315 9.742 1.00 72.88 299 ALA A CA 1
ATOM 2370 C C . ALA A 1 299 ? 7.699 -8.893 9.099 1.00 72.88 299 ALA A C 1
ATOM 2372 O O . ALA A 1 299 ? 8.636 -9.673 9.065 1.00 72.88 299 ALA A O 1
ATOM 2373 N N . THR A 1 300 ? 7.829 -7.653 8.630 1.00 66.12 300 THR A N 1
ATOM 2374 C CA . THR A 1 300 ? 9.085 -7.170 8.037 1.00 66.12 300 THR A CA 1
ATOM 2375 C C . THR A 1 300 ? 10.234 -7.154 9.049 1.00 66.12 300 THR A C 1
ATOM 2377 O O . THR A 1 300 ? 11.388 -7.315 8.666 1.00 66.12 300 THR A O 1
ATOM 2380 N N . LYS A 1 301 ? 9.936 -6.915 10.336 1.00 68.25 301 LYS A N 1
ATOM 2381 C CA . LYS A 1 301 ? 10.931 -6.732 11.407 1.00 68.25 301 LYS A CA 1
ATOM 2382 C C . LYS A 1 301 ? 10.376 -7.235 12.753 1.00 68.25 301 LYS A C 1
ATOM 2384 O O . LYS A 1 301 ? 10.019 -6.415 13.604 1.00 68.25 301 LYS A O 1
ATOM 2389 N N . PRO A 1 302 ? 10.246 -8.557 12.967 1.00 64.81 302 PRO A N 1
ATOM 2390 C CA . PRO A 1 302 ? 9.721 -9.082 14.224 1.00 64.81 302 PRO A CA 1
ATOM 2391 C C . PRO A 1 302 ? 10.589 -8.651 15.412 1.00 64.81 302 PRO A C 1
ATOM 2393 O O . PRO A 1 302 ? 11.813 -8.713 15.350 1.00 64.81 302 PRO A O 1
ATOM 2396 N N . GLY A 1 303 ? 9.958 -8.204 16.500 1.00 62.25 303 GLY A N 1
ATOM 2397 C CA . GLY A 1 303 ? 10.664 -7.766 17.711 1.00 62.25 303 GLY A CA 1
ATOM 2398 C C . GLY A 1 303 ? 11.300 -6.371 17.637 1.00 62.25 303 GLY A C 1
ATOM 2399 O O . GLY A 1 303 ? 11.904 -5.940 18.617 1.00 62.25 303 GLY A O 1
ATOM 2400 N N . MET A 1 304 ? 11.145 -5.645 16.524 1.00 59.62 304 MET A N 1
ATOM 2401 C CA . MET A 1 304 ? 11.620 -4.266 16.369 1.00 59.62 304 MET A CA 1
ATOM 2402 C C . MET A 1 304 ? 10.465 -3.327 15.981 1.00 59.62 304 MET A C 1
ATOM 2404 O O . MET A 1 304 ? 9.524 -3.727 15.293 1.00 59.62 304 MET A O 1
ATOM 2408 N N . GLY A 1 305 ? 10.526 -2.070 16.432 1.00 63.06 305 GLY A N 1
ATOM 2409 C CA . GLY A 1 305 ? 9.562 -1.027 16.055 1.00 63.06 305 GLY A CA 1
ATOM 2410 C C . GLY A 1 305 ? 9.745 -0.529 14.616 1.00 63.06 305 GLY A C 1
ATOM 2411 O O . GLY A 1 305 ? 10.680 -0.934 13.917 1.00 63.06 305 GLY A O 1
ATOM 2412 N N . GLY A 1 306 ? 8.854 0.354 14.157 1.00 61.00 306 GLY A N 1
ATOM 2413 C CA . GLY A 1 306 ? 9.026 1.044 12.883 1.00 61.00 306 GLY A CA 1
ATOM 2414 C C . GLY A 1 306 ? 10.281 1.916 12.856 1.00 61.00 306 GLY A C 1
ATOM 2415 O O . GLY A 1 306 ? 10.742 2.424 13.878 1.00 61.00 306 GLY A O 1
ATOM 2416 N N . LEU A 1 307 ? 10.836 2.073 11.655 1.00 60.12 307 LEU A N 1
ATOM 2417 C CA . LEU A 1 307 ? 11.839 3.085 11.337 1.00 60.12 307 LEU A CA 1
ATOM 2418 C C . LEU A 1 307 ? 11.148 4.091 10.417 1.00 60.12 307 LEU A C 1
ATOM 2420 O O . LEU A 1 307 ? 10.456 3.672 9.486 1.00 60.12 307 LEU A O 1
ATOM 2424 N N . LEU A 1 308 ? 11.305 5.375 10.715 1.00 55.00 308 LEU A N 1
ATOM 2425 C CA . LEU A 1 308 ? 10.767 6.499 9.951 1.00 55.00 308 LEU A CA 1
ATOM 2426 C C . LEU A 1 308 ? 11.923 7.297 9.359 1.00 55.00 308 LEU A C 1
ATOM 2428 O O . LEU A 1 308 ? 12.899 7.524 10.110 1.00 55.00 308 LEU A O 1
#

pLDDT: mean 78.46, std 15.12, range [36.91, 98.5]

Secondary structure (DSSP, 8-state):
-EEEETTT--EEEHHHHSS-GGG-SB-TTT--BGGGEEE--S-----EEEETTT--EEETTTTTS-GGGS-B-TTT--BGGGEEEE------EEEETTT--EEEHHHH---GGG-SS-TTT---GGGEEEPPB-TTS-B--S-GGG----TT-TTHHHHHHHHHH-S--------SS----STT-------SSSPPPPTT------EEETTTSSS-EEESSS--B----BTTB-HHHHHHHHHHHHHTT-EEE--SS---HHHHHH-SEEEEEE-TT-TT--HHHHHSSSEEEE----TTSTT-----